Protein AF-A0A6S7IWI0-F1 (afdb_monomer)

Organism: Paramuricea clavata (NCBI:txid317549)

Radius of gyration: 20.8 Å; Cα contacts (8 Å, |Δi|>4): 251; chains: 1; bounding box: 53×51×45 Å

Mean predicted aligned error: 12.96 Å

Solvent-accessible surface area (backbone atoms only — not comparable to full-atom values): 16869 Å² total; per-residue (Å²): 137,72,70,63,64,60,58,50,56,47,51,55,52,48,51,55,51,48,62,57,51,74,73,58,90,83,81,86,86,79,84,84,72,86,81,58,57,65,72,64,61,67,75,68,76,87,70,88,77,81,78,83,80,84,79,64,81,76,81,74,78,82,61,81,79,78,67,84,60,89,79,55,75,90,73,36,76,64,33,47,63,59,35,61,76,76,28,53,73,33,62,72,44,96,48,69,64,54,32,54,50,37,64,68,70,75,45,56,84,89,75,53,53,71,57,24,53,53,51,51,51,53,48,53,53,55,45,66,70,34,81,62,55,46,46,64,53,59,67,65,23,45,80,33,42,64,70,36,72,75,40,50,72,48,63,82,72,59,65,56,47,63,56,40,48,62,72,42,50,88,70,46,76,52,68,67,29,53,52,51,45,52,55,50,43,51,56,39,35,63,32,54,74,53,34,54,61,46,35,69,52,26,49,67,51,34,63,74,71,60,28,63,73,67,97,80,62,92,65,46,34,50,55,27,52,52,45,47,58,79,39,42,93,79,41,52,74,62,24,36,52,40,52,54,52,50,53,56,53,27,58,33,24,47,68,33,26,56,55,56,43,60,78,41,40,69,57,37,61,72,76,26,76,84,50,74,66,35,89,64,33,89

Foldseek 3Di:
DPPPVVVVLCVLVVVVVVVVVVVDDDDDDDDDDPPCPVVVVPPPPPDDDDDDDPPDPDPLPPDPCPVPDPDALLPPPLCVVVCVVFPVVQSPRPDRLSSLLRSPQVDDPVRGDPSSLVSSVVVLLCLLPRLCNCVQLCPQQVVQLCPVPVLVPDDPSPLVNLLVCLVVVVSGPDPSNNVVSVSVLLSCLQALVSSVQLCVQCVVVCVVQVQADDPPPSRSHLSSLVSCVVVLVVGDPSNNVVSSSLSVSCQFFVSSVPVSSPVCVVVCVVPPVPPDTGRNTD

Secondary structure (DSSP, 8-state):
--HHHHHHHHHHHHHHHHHHHTT----------GGGHHHHHTTSTT----S--TTS----------------GGG-GGGHHHHHHH-TTTTTSS-HHHHHHHHHHTS-TTTS-HHHHHHHHHHHHHHHHSTTTTHHHHHHSHHHHTTSHHHHTSPTTSSHHHHHHHHTGGG---HHHHHHHHHHHHHHTT-GGGSHHHHHHHHHHHHHHT-PPPTT-TTHHHHHHHHHHHTGGGS-HHHHHHHHHHHHHHHH-GGG-HHHHHHTHHHHHHH-TTPPPBTTB-

pLDDT: mean 74.69, std 23.55, range [24.08, 98.25]

Nearest PDB structures (foldseek):
  7n8j-assembly1_A  TM=2.588E-01  e=4.628E+00  Homo sapiens

InterPro domains:
  IPR001893 Cysteine-rich Golgi apparatus protein 1 repeat [PF00839] (114-170)
  IPR001893 Cysteine-rich Golgi apparatus protein 1 repeat [PF00839] (176-232)
  IPR001893 Cysteine-rich Golgi apparatus protein 1 repeat [PF00839] (238-282)
  IPR017873 Cysteine-rich Golgi apparatus protein 1 repeat, eukaryote [PS51289] (234-282)
  IPR039728 Golgi apparatus protein 1 [PTHR11884] (56-282)

Sequence (282 aa):
MTSKYFERSRFVAVFVVFSQLMLSESVSLNGTNLRNVEALMNKNINKGLSWADPTKPRVVLKGKDQEGMTYKLTHDERCREDIEDYCAQESRKAGNYDLLLCLQNQIKEDELSDECHQAIWEYKTKLVHNPVFEAPVIDICRDDWQKIDECKAIQPNTGDLVLCLVGNKDGIQNARCKHIVNKLAQIVFTDYRLLKNFYKDCTADVKKFQCSMEEGDQHTQGSTLECLEDNEANLTAKCRHRVLRVAELQSDDYHMNRALYYACRDDREHFCPSVESGQGRV

Structure (mmCIF, N/CA/C/O backbone):
data_AF-A0A6S7IWI0-F1
#
_entry.id   AF-A0A6S7IWI0-F1
#
loop_
_atom_site.group_PDB
_atom_site.id
_atom_site.type_symbol
_atom_site.label_atom_id
_atom_site.label_alt_id
_atom_site.label_comp_id
_atom_site.label_asym_id
_atom_site.label_entity_id
_atom_site.label_seq_id
_atom_site.pdbx_PDB_ins_code
_atom_site.Cartn_x
_atom_site.Cartn_y
_atom_site.Cartn_z
_atom_site.occupancy
_atom_site.B_iso_or_equiv
_atom_site.auth_seq_id
_atom_site.auth_comp_id
_atom_site.auth_asym_id
_atom_site.auth_atom_id
_atom_site.pdbx_PDB_model_num
ATOM 1 N N . MET A 1 1 ? -8.852 -18.928 16.487 1.00 32.22 1 MET A N 1
ATOM 2 C CA . MET A 1 1 ? -9.471 -17.596 16.274 1.00 32.22 1 MET A CA 1
ATOM 3 C C . MET A 1 1 ? -9.642 -17.241 14.785 1.00 32.22 1 MET A C 1
ATOM 5 O O . MET A 1 1 ? -9.925 -16.103 14.463 1.00 32.22 1 MET A O 1
ATOM 9 N N . THR A 1 2 ? -9.588 -18.212 13.867 1.00 36.72 2 THR A N 1
ATOM 10 C CA . THR A 1 2 ? -9.499 -18.015 12.404 1.00 36.72 2 THR A CA 1
ATOM 11 C C . THR A 1 2 ? -10.840 -17.955 11.653 1.00 36.72 2 THR A C 1
ATOM 13 O O . THR A 1 2 ? -10.863 -17.681 10.460 1.00 36.72 2 THR A O 1
ATOM 16 N N . SER A 1 3 ? -11.977 -18.188 12.321 1.00 32.78 3 SER A N 1
ATOM 17 C CA . SER A 1 3 ? -13.269 -18.378 11.633 1.00 32.78 3 SER A CA 1
ATOM 18 C C . SER A 1 3 ? -14.015 -17.085 11.277 1.00 32.78 3 SER A C 1
ATOM 20 O O . SER A 1 3 ? -14.802 -17.096 10.337 1.00 32.78 3 SER A O 1
ATOM 22 N N . LYS A 1 4 ? -13.804 -15.975 12.001 1.00 35.16 4 LYS A N 1
ATOM 23 C CA . LYS A 1 4 ? -14.552 -14.721 11.764 1.00 35.16 4 LYS A CA 1
ATOM 24 C C . LYS A 1 4 ? -13.953 -13.858 10.649 1.00 35.16 4 LYS A C 1
ATOM 26 O O . LYS A 1 4 ? -14.702 -13.219 9.915 1.00 35.16 4 LYS A O 1
ATOM 31 N N . TYR A 1 5 ? -12.631 -13.917 10.481 1.00 37.50 5 TYR A N 1
ATOM 32 C CA . TYR A 1 5 ? -11.892 -13.183 9.452 1.00 37.50 5 TYR A CA 1
ATOM 33 C C . TYR A 1 5 ? -12.294 -13.619 8.032 1.00 37.50 5 TYR A C 1
ATOM 35 O O . TYR A 1 5 ? -12.544 -12.799 7.151 1.00 37.50 5 TYR A O 1
ATOM 43 N N . PHE A 1 6 ? -12.446 -14.932 7.822 1.00 34.22 6 PHE A N 1
ATOM 44 C CA . PHE A 1 6 ? -12.798 -15.500 6.519 1.00 34.22 6 PHE A CA 1
ATOM 45 C C . PHE A 1 6 ? -14.271 -15.272 6.136 1.00 34.22 6 PHE A C 1
ATOM 47 O O . PHE A 1 6 ? -14.573 -15.055 4.966 1.00 34.22 6 PHE A O 1
ATOM 54 N N . GLU A 1 7 ? -15.209 -15.272 7.091 1.00 34.06 7 GLU A N 1
ATOM 55 C CA . GLU A 1 7 ? -16.628 -15.019 6.785 1.00 34.06 7 GLU A CA 1
ATOM 56 C C . GLU A 1 7 ? -16.915 -13.557 6.414 1.00 34.06 7 GLU A C 1
ATOM 58 O O . GLU A 1 7 ? -17.786 -13.303 5.582 1.00 34.06 7 GLU A O 1
ATOM 63 N N . ARG A 1 8 ? -16.178 -12.588 6.968 1.00 44.75 8 ARG A N 1
ATOM 64 C CA . ARG A 1 8 ? -16.437 -11.155 6.737 1.00 44.75 8 ARG A CA 1
ATOM 65 C C . ARG A 1 8 ? -15.747 -10.585 5.502 1.00 44.75 8 ARG A C 1
ATOM 67 O O . ARG A 1 8 ? -16.394 -9.845 4.762 1.00 44.75 8 ARG A O 1
ATOM 74 N N . SER A 1 9 ? -14.528 -11.030 5.187 1.00 39.84 9 SER A N 1
ATOM 75 C CA . SER A 1 9 ? -13.902 -10.754 3.883 1.00 39.84 9 SER A CA 1
ATOM 76 C C . SER A 1 9 ? -14.754 -11.286 2.727 1.00 39.84 9 SER A C 1
ATOM 78 O O . SER A 1 9 ? -14.836 -10.659 1.673 1.00 39.84 9 SER A O 1
ATOM 80 N N . ARG A 1 10 ? -15.487 -12.392 2.943 1.00 41.19 10 ARG A N 1
ATOM 81 C CA . ARG A 1 10 ? -16.493 -12.875 1.988 1.00 41.19 10 ARG A CA 1
ATOM 82 C C . ARG A 1 10 ? -17.674 -11.924 1.856 1.00 41.19 10 ARG A C 1
ATOM 84 O O . ARG A 1 10 ? -18.129 -11.756 0.740 1.00 41.19 10 ARG A O 1
ATOM 91 N N . PHE A 1 11 ? -18.166 -11.277 2.911 1.00 38.81 11 PHE A N 1
ATOM 92 C CA . PHE A 1 11 ? -19.284 -10.334 2.777 1.00 38.81 11 PHE A CA 1
ATOM 93 C C . PHE A 1 11 ? -18.905 -9.083 1.978 1.00 38.81 11 PHE A C 1
ATOM 95 O O . PHE A 1 11 ? -19.662 -8.698 1.090 1.00 38.81 11 PHE A O 1
ATOM 102 N N . VAL A 1 12 ? -17.730 -8.493 2.215 1.00 44.91 12 VAL A N 1
ATOM 103 C CA . VAL A 1 12 ? -17.266 -7.321 1.447 1.00 44.91 12 VAL A CA 1
ATOM 104 C C . VAL A 1 12 ? -16.960 -7.706 -0.005 1.00 44.91 12 VAL A C 1
ATOM 106 O O . VAL A 1 12 ? -17.461 -7.058 -0.923 1.00 44.91 12 VAL A O 1
ATOM 109 N N . ALA A 1 13 ? -16.251 -8.818 -0.233 1.00 43.38 13 ALA A N 1
ATOM 110 C CA . ALA A 1 13 ? -15.971 -9.315 -1.582 1.00 43.38 13 ALA A CA 1
ATOM 111 C C . ALA A 1 13 ? -17.248 -9.731 -2.335 1.00 43.38 13 ALA A C 1
ATOM 113 O O . ALA A 1 13 ? -17.395 -9.427 -3.515 1.00 43.38 13 ALA A O 1
ATOM 114 N N . VAL A 1 14 ? -18.213 -10.371 -1.662 1.00 45.53 14 VAL A N 1
ATOM 115 C CA . VAL A 1 14 ? -19.508 -10.740 -2.257 1.00 45.53 14 VAL A CA 1
ATOM 116 C C . VAL A 1 14 ? -20.319 -9.497 -2.588 1.00 45.53 14 VAL 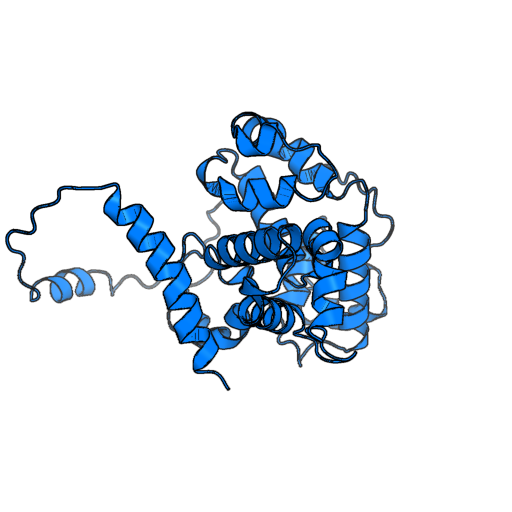A C 1
ATOM 118 O O . VAL A 1 14 ? -20.915 -9.479 -3.654 1.00 45.53 14 VAL A O 1
ATOM 121 N N . PHE A 1 15 ? -20.317 -8.447 -1.758 1.00 42.19 15 PHE A N 1
ATOM 122 C CA . PHE A 1 15 ? -21.009 -7.193 -2.080 1.00 42.19 15 PHE A CA 1
ATOM 123 C C . PHE A 1 15 ? -20.372 -6.453 -3.266 1.00 42.19 15 PHE A C 1
ATOM 125 O O . PHE A 1 15 ? -21.107 -5.955 -4.122 1.00 42.19 15 PHE A O 1
ATOM 132 N N . VAL A 1 16 ? -19.038 -6.418 -3.370 1.00 49.62 16 VAL A N 1
ATOM 133 C CA . VAL A 1 16 ? -18.318 -5.802 -4.507 1.00 49.62 16 VAL A CA 1
ATOM 134 C C . VAL A 1 16 ? -18.548 -6.594 -5.803 1.00 49.62 16 VAL A C 1
ATOM 136 O O . VAL A 1 16 ? -18.879 -6.017 -6.837 1.00 49.62 16 VAL A O 1
ATOM 139 N N . VAL A 1 17 ? -18.505 -7.928 -5.743 1.00 48.72 17 VAL A N 1
ATOM 140 C CA . VAL A 1 17 ? -18.807 -8.796 -6.895 1.00 48.72 17 VAL A CA 1
ATOM 141 C C . VAL A 1 17 ? -20.296 -8.749 -7.272 1.00 48.72 17 VAL A C 1
ATOM 143 O O . VAL A 1 17 ? -20.624 -8.719 -8.457 1.00 48.72 17 VAL A O 1
ATOM 146 N N . PHE A 1 18 ? -21.224 -8.675 -6.308 1.00 41.53 18 PHE A N 1
ATOM 147 C CA . PHE A 1 18 ? -22.661 -8.532 -6.594 1.00 41.53 18 PHE A CA 1
ATOM 148 C C . PHE A 1 18 ? -22.996 -7.183 -7.226 1.00 41.53 18 PHE A C 1
ATOM 150 O O . PHE A 1 18 ? -23.811 -7.127 -8.143 1.00 41.53 18 PHE A O 1
ATOM 157 N N . SER A 1 19 ? -22.371 -6.100 -6.766 1.00 40.59 19 SER A N 1
ATOM 158 C CA . SER A 1 19 ? -22.579 -4.769 -7.349 1.00 40.59 19 SER A CA 1
ATOM 159 C C . SER A 1 19 ? -22.010 -4.662 -8.769 1.00 40.59 19 SER A C 1
ATOM 161 O O . SER A 1 19 ? -22.608 -3.983 -9.601 1.00 40.59 19 SER A O 1
ATOM 163 N N . GLN A 1 20 ? -20.947 -5.407 -9.089 1.00 41.84 20 GLN A N 1
ATOM 164 C CA . GLN A 1 20 ? -20.421 -5.537 -10.455 1.00 41.84 20 GLN A CA 1
ATOM 165 C C . GLN A 1 20 ? -21.281 -6.451 -11.350 1.00 41.84 20 GLN A C 1
ATOM 167 O O . GLN A 1 20 ? -21.495 -6.131 -12.518 1.00 41.84 20 GLN A O 1
ATOM 172 N N . LEU A 1 21 ? -21.834 -7.549 -10.821 1.00 41.53 21 LEU A N 1
ATOM 173 C CA . LEU A 1 21 ? -22.696 -8.468 -11.582 1.00 41.53 21 LEU A CA 1
ATOM 174 C C . LEU A 1 21 ? -24.067 -7.862 -11.918 1.00 41.53 21 LEU A C 1
ATOM 176 O O . LEU A 1 21 ? -24.575 -8.083 -13.018 1.00 41.53 21 LEU A O 1
ATOM 180 N N . MET A 1 22 ? -24.636 -7.049 -11.023 1.00 39.22 22 MET A N 1
ATOM 181 C CA . MET A 1 22 ? -25.924 -6.370 -11.239 1.00 39.22 22 MET A CA 1
ATOM 182 C C . MET A 1 22 ? -25.879 -5.275 -12.322 1.00 39.22 22 MET A C 1
ATOM 184 O O . MET A 1 22 ? -26.928 -4.790 -12.737 1.00 39.22 22 MET A O 1
ATOM 188 N N . LEU A 1 23 ? -24.690 -4.901 -12.809 1.00 41.12 23 LEU A N 1
ATOM 189 C CA . LEU A 1 23 ? -24.509 -3.983 -13.943 1.00 41.12 23 LEU A CA 1
ATOM 190 C C . LEU A 1 23 ? -24.389 -4.705 -15.298 1.00 41.12 23 LEU A C 1
ATOM 192 O O . LEU A 1 23 ? -24.255 -4.050 -16.330 1.00 41.12 23 LEU A O 1
ATOM 196 N N . SER A 1 24 ? -24.465 -6.039 -15.320 1.00 35.56 24 SER A N 1
ATOM 197 C CA . SER A 1 24 ? -24.347 -6.846 -16.538 1.00 35.56 24 SER A CA 1
ATOM 198 C C . SER A 1 24 ? -25.502 -7.841 -16.672 1.00 35.56 24 SER A C 1
ATOM 200 O O . SER A 1 24 ? -25.354 -9.045 -16.474 1.00 35.56 24 SER A O 1
ATOM 202 N N . GLU A 1 25 ? -26.691 -7.359 -17.032 1.00 38.75 25 GLU A N 1
ATOM 203 C CA . GLU A 1 25 ? -27.728 -8.266 -17.523 1.00 38.75 25 GLU A CA 1
ATOM 204 C C . GLU A 1 25 ? -27.367 -8.783 -18.923 1.00 38.75 25 GLU A C 1
ATOM 206 O O . GLU A 1 25 ? -27.229 -8.010 -19.871 1.00 38.75 25 GLU A O 1
ATOM 211 N N . SER A 1 26 ? -27.277 -10.116 -19.024 1.00 34.94 26 SER A N 1
ATOM 212 C CA . SER A 1 26 ? -27.767 -10.996 -20.105 1.00 34.94 26 SER A CA 1
ATOM 213 C C . SER A 1 26 ? -26.745 -12.016 -20.627 1.00 34.94 26 SER A C 1
ATOM 215 O O . SER A 1 26 ? -26.207 -11.899 -21.722 1.00 34.94 26 SER A O 1
ATOM 217 N N . VAL A 1 27 ? -26.564 -13.124 -19.897 1.00 32.53 27 VAL A N 1
ATOM 218 C CA . VAL A 1 27 ? -26.130 -14.382 -20.529 1.00 32.53 27 VAL A CA 1
ATOM 219 C C . VAL A 1 27 ? -27.074 -15.507 -20.119 1.00 32.53 27 VAL A C 1
ATOM 221 O O . VAL A 1 27 ? -27.110 -15.955 -18.977 1.00 32.53 27 VAL A O 1
ATOM 224 N N . SER A 1 28 ? -27.869 -15.942 -21.094 1.00 27.34 28 SER A N 1
ATOM 225 C CA . SER A 1 28 ? -28.721 -17.125 -21.036 1.00 27.34 28 SER A CA 1
ATOM 226 C C . SER A 1 28 ? -27.853 -18.386 -20.947 1.00 27.34 28 SER A C 1
ATOM 228 O O . SER A 1 28 ? -27.097 -18.691 -21.869 1.00 27.34 28 SER A O 1
ATOM 230 N N . LEU A 1 29 ? -27.957 -19.131 -19.845 1.00 31.42 29 LEU A N 1
ATOM 231 C CA . LEU A 1 29 ? -27.343 -20.452 -19.693 1.00 31.42 29 LEU A CA 1
ATOM 232 C C . LEU A 1 29 ? -28.310 -21.530 -20.192 1.00 31.42 29 LEU A C 1
ATOM 234 O O . LEU A 1 29 ? -29.033 -22.145 -19.412 1.00 31.42 29 LEU A O 1
ATOM 238 N N . ASN A 1 30 ? -28.299 -21.781 -21.500 1.00 32.03 30 ASN A N 1
ATOM 239 C CA . ASN A 1 30 ? -28.834 -23.021 -22.055 1.00 32.03 30 ASN A CA 1
ATOM 240 C C . ASN A 1 30 ? -27.698 -24.036 -22.238 1.00 32.03 30 ASN A C 1
ATOM 242 O O . ASN A 1 30 ? -26.935 -23.972 -23.195 1.00 32.03 30 ASN A O 1
ATOM 246 N N . GLY A 1 31 ? -27.636 -24.992 -21.308 1.00 42.75 31 GLY A N 1
ATOM 247 C CA . GLY A 1 31 ? -27.169 -26.359 -21.544 1.00 42.75 31 GLY A CA 1
ATOM 248 C C . GLY A 1 31 ? -25.692 -26.570 -21.885 1.00 42.75 31 GLY A C 1
ATOM 249 O O . GLY A 1 31 ? -25.350 -26.777 -23.044 1.00 42.75 31 GLY A O 1
ATOM 250 N N . THR A 1 32 ? -24.847 -26.745 -20.867 1.00 37.91 32 THR A N 1
ATOM 251 C CA . THR A 1 32 ? -23.644 -27.587 -20.981 1.00 37.91 32 THR A CA 1
ATOM 252 C C . THR A 1 32 ? -23.519 -28.511 -19.766 1.00 37.91 32 THR A C 1
ATOM 254 O O . THR A 1 32 ? -23.646 -28.116 -18.612 1.00 37.91 32 THR A O 1
ATOM 257 N N . ASN A 1 33 ? -23.370 -29.801 -20.062 1.00 35.97 33 ASN A N 1
ATOM 258 C CA . ASN A 1 33 ? -23.402 -30.927 -19.134 1.00 35.97 33 ASN A CA 1
ATOM 259 C C . ASN A 1 33 ? -22.040 -31.066 -18.421 1.00 35.97 33 ASN A C 1
ATOM 261 O O . ASN A 1 33 ? -21.006 -31.149 -19.086 1.00 35.97 33 ASN A O 1
ATOM 265 N N . LEU A 1 34 ? -22.043 -31.123 -17.081 1.00 38.62 34 LEU A N 1
ATOM 266 C CA . LEU A 1 34 ? -20.864 -31.151 -16.190 1.00 38.62 34 LEU A CA 1
ATOM 267 C C . LEU A 1 34 ? -19.894 -32.336 -16.393 1.00 38.62 34 LEU A C 1
ATOM 269 O O . LEU A 1 34 ? -18.854 -32.391 -15.747 1.00 38.62 34 LEU A O 1
ATOM 273 N N . ARG A 1 35 ? -20.185 -33.274 -17.299 1.00 36.78 35 ARG A N 1
ATOM 274 C CA . ARG A 1 35 ? -19.339 -34.453 -17.561 1.00 36.78 35 ARG A CA 1
ATOM 275 C C . ARG A 1 35 ? -18.206 -34.240 -18.573 1.00 36.78 35 ARG A C 1
ATOM 277 O O . ARG A 1 35 ? -17.411 -35.148 -18.771 1.00 36.78 35 ARG A O 1
ATOM 284 N N . ASN A 1 36 ? -18.095 -33.060 -19.188 1.00 39.44 36 ASN A N 1
ATOM 285 C CA . ASN A 1 36 ? -17.057 -32.773 -20.193 1.00 39.44 36 ASN A CA 1
ATOM 286 C C . ASN A 1 36 ? -15.894 -31.896 -19.690 1.00 39.44 36 ASN A C 1
ATOM 288 O O . ASN A 1 36 ? -14.970 -31.623 -20.456 1.00 39.44 36 ASN A O 1
ATOM 292 N N . VAL A 1 37 ? -15.901 -31.472 -18.421 1.00 40.19 37 VAL A N 1
ATOM 293 C CA . VAL A 1 37 ? -14.823 -30.641 -17.847 1.00 40.19 37 VAL A CA 1
ATOM 294 C C . VAL A 1 37 ? -13.569 -31.481 -17.552 1.00 40.19 37 VAL A C 1
ATOM 296 O O . VAL A 1 37 ? -12.458 -31.057 -17.864 1.00 40.19 37 VAL A O 1
ATOM 299 N N . GLU A 1 38 ? -13.734 -32.724 -17.085 1.00 35.66 38 GLU A N 1
ATOM 300 C CA . GLU A 1 38 ? -12.618 -33.651 -16.816 1.00 35.66 38 GLU A CA 1
ATOM 301 C C . GLU A 1 38 ? -11.818 -34.022 -18.077 1.00 35.66 38 GLU A C 1
ATOM 303 O O . GLU A 1 38 ? -10.596 -34.163 -18.022 1.00 35.66 38 GLU A O 1
ATOM 308 N N . ALA A 1 39 ? -12.467 -34.115 -19.243 1.00 31.50 39 ALA A N 1
ATOM 309 C CA . ALA A 1 39 ? -11.798 -34.470 -20.498 1.00 31.50 39 ALA A CA 1
ATOM 310 C C . ALA A 1 39 ? -10.966 -33.317 -21.099 1.00 31.50 39 ALA A C 1
ATOM 312 O O . ALA A 1 39 ? -10.032 -33.566 -21.865 1.00 31.50 39 ALA A O 1
ATOM 313 N N . LEU A 1 40 ? -11.278 -32.064 -20.743 1.00 34.22 40 LEU A N 1
ATOM 314 C CA . LEU A 1 40 ? -10.505 -30.879 -21.134 1.00 34.22 40 LEU A CA 1
ATOM 315 C C . LEU A 1 40 ? -9.335 -30.612 -20.176 1.00 34.22 40 LEU A C 1
ATOM 317 O O . LEU A 1 40 ? -8.288 -30.148 -20.624 1.00 34.22 40 LEU A O 1
ATOM 321 N N . MET A 1 41 ? -9.463 -30.975 -18.895 1.00 35.62 41 MET A N 1
ATOM 322 C CA . MET A 1 41 ? -8.380 -30.838 -17.911 1.00 35.62 41 MET A CA 1
ATOM 323 C C . MET A 1 41 ? -7.270 -31.890 -18.091 1.00 35.62 41 MET A C 1
ATOM 325 O O . MET A 1 41 ? -6.094 -31.582 -17.905 1.00 35.62 41 MET A O 1
ATOM 329 N N . ASN A 1 42 ? -7.599 -33.101 -18.560 1.00 35.19 42 ASN A N 1
ATOM 330 C CA . ASN A 1 42 ? -6.632 -34.206 -18.664 1.00 35.19 42 ASN A CA 1
ATOM 331 C C . ASN A 1 42 ? -5.710 -34.190 -19.901 1.00 35.19 42 ASN A C 1
ATOM 333 O O . ASN A 1 42 ? -4.829 -35.042 -20.018 1.00 35.19 42 ASN A O 1
ATOM 337 N N . LYS A 1 43 ? -5.864 -33.241 -20.837 1.00 33.66 43 LYS A N 1
ATOM 338 C CA . LYS A 1 43 ? -5.022 -33.175 -22.053 1.00 33.66 43 LYS A CA 1
ATOM 339 C C . LYS A 1 43 ? -3.740 -32.348 -21.908 1.00 33.66 43 LYS A C 1
ATOM 341 O O . LYS A 1 43 ? -2.884 -32.437 -22.783 1.00 33.66 43 LYS A O 1
ATOM 346 N N . ASN A 1 44 ? -3.574 -31.608 -20.809 1.00 33.03 44 ASN A N 1
ATOM 347 C CA . ASN A 1 44 ? -2.416 -30.729 -20.591 1.00 33.03 44 ASN A CA 1
ATOM 348 C C . ASN A 1 44 ? -1.468 -31.186 -19.465 1.00 33.03 44 ASN A C 1
ATOM 350 O O . ASN A 1 44 ? -0.506 -30.490 -19.165 1.00 33.03 44 ASN A O 1
ATOM 354 N N . ILE A 1 45 ? -1.679 -32.372 -18.884 1.00 33.75 45 ILE A N 1
ATOM 355 C CA . ILE A 1 45 ? -0.911 -32.864 -17.721 1.00 33.75 45 ILE A CA 1
ATOM 356 C C . ILE A 1 45 ? 0.479 -33.429 -18.102 1.00 33.75 45 ILE A C 1
ATOM 358 O O . ILE A 1 45 ? 1.343 -33.576 -17.247 1.00 33.75 45 ILE A O 1
ATOM 362 N N . ASN A 1 46 ? 0.772 -33.638 -19.393 1.00 30.06 46 ASN A N 1
ATOM 363 C CA . ASN A 1 46 ? 2.051 -34.207 -19.855 1.00 30.06 46 ASN A CA 1
ATOM 364 C C . ASN A 1 46 ? 2.968 -33.210 -20.583 1.00 30.06 46 ASN A C 1
ATOM 366 O O . ASN A 1 46 ? 3.532 -33.527 -21.631 1.00 30.06 46 ASN A O 1
ATOM 370 N N . LYS A 1 47 ? 3.153 -32.010 -20.021 1.00 28.86 47 LYS A N 1
ATOM 371 C CA . LYS A 1 47 ? 4.310 -31.149 -20.330 1.00 28.86 47 LYS A CA 1
ATOM 372 C C . LYS A 1 47 ? 4.830 -30.496 -19.052 1.00 28.86 47 LYS A C 1
ATOM 374 O O . LYS A 1 47 ? 4.576 -29.328 -18.789 1.00 28.86 47 LYS A O 1
ATOM 379 N N . GLY A 1 48 ? 5.543 -31.282 -18.249 1.00 29.31 48 GLY A N 1
ATOM 380 C CA . GLY A 1 48 ? 6.341 -30.758 -17.147 1.00 29.31 48 GLY A CA 1
ATOM 381 C C . GLY A 1 48 ? 7.456 -29.839 -17.655 1.00 29.31 48 GLY A C 1
ATOM 382 O O . GLY A 1 48 ? 8.143 -30.181 -18.614 1.00 29.31 48 GLY A O 1
ATOM 383 N N . LEU A 1 49 ? 7.606 -28.689 -16.998 1.00 27.52 49 LEU A N 1
ATOM 384 C CA . LEU A 1 49 ? 8.762 -27.780 -16.997 1.00 27.52 49 LEU A CA 1
ATOM 385 C C . LEU A 1 49 ? 8.579 -26.935 -15.716 1.00 27.52 49 LEU A C 1
ATOM 387 O O . LEU A 1 49 ? 7.625 -26.175 -15.621 1.00 27.52 49 LEU A O 1
ATOM 391 N N . SER A 1 50 ? 9.202 -27.252 -14.581 1.00 24.80 50 SER A N 1
ATOM 392 C CA . SER A 1 50 ? 10.604 -27.008 -14.223 1.00 24.80 50 SER A CA 1
ATOM 393 C C . SER A 1 50 ? 10.985 -25.517 -14.274 1.00 24.80 50 SER A C 1
ATOM 395 O O . SER A 1 50 ? 11.159 -24.987 -15.361 1.00 24.80 50 SER A O 1
ATOM 397 N N . TRP A 1 51 ? 11.116 -24.920 -13.077 1.00 24.70 51 TRP A N 1
ATOM 398 C CA . TRP A 1 51 ? 11.888 -23.724 -12.683 1.00 24.70 51 TRP A CA 1
ATOM 399 C C . TRP A 1 51 ? 11.817 -22.451 -13.554 1.00 24.70 51 TRP A C 1
ATOM 401 O O . TRP A 1 51 ? 12.116 -22.459 -14.736 1.00 24.70 51 TRP A O 1
ATOM 411 N N . ALA A 1 52 ? 11.501 -21.331 -12.885 1.00 31.12 52 ALA A N 1
ATOM 412 C CA . ALA A 1 52 ? 11.790 -19.937 -13.250 1.00 31.12 52 ALA A CA 1
ATOM 413 C C . ALA A 1 52 ? 11.981 -19.647 -14.753 1.00 31.12 52 ALA A C 1
ATOM 415 O O . ALA A 1 52 ? 13.081 -19.797 -15.278 1.00 31.12 52 ALA A O 1
ATOM 416 N N . ASP A 1 53 ? 10.935 -19.142 -15.415 1.00 29.84 53 ASP A N 1
ATOM 417 C CA . ASP A 1 53 ? 11.001 -18.693 -16.810 1.00 29.84 53 ASP A CA 1
ATOM 418 C C . ASP A 1 53 ? 11.995 -17.514 -16.977 1.00 29.84 53 ASP A C 1
ATOM 420 O O . ASP A 1 53 ? 11.720 -16.403 -16.503 1.00 29.84 53 ASP A O 1
ATOM 424 N N . PRO A 1 54 ? 13.143 -17.708 -17.661 1.00 29.95 54 PRO A N 1
ATOM 425 C CA . PRO A 1 54 ? 14.151 -16.671 -17.887 1.00 29.95 54 PRO A CA 1
ATOM 426 C C . PRO A 1 54 ? 13.787 -15.700 -19.023 1.00 29.95 54 PRO A C 1
ATOM 428 O O . PRO A 1 54 ? 14.563 -14.786 -19.308 1.00 29.95 54 PRO A O 1
ATOM 431 N N . THR A 1 55 ? 12.658 -15.903 -19.715 1.00 30.11 55 THR A N 1
ATOM 432 C CA . THR A 1 55 ? 12.340 -15.207 -20.975 1.00 30.11 55 THR A CA 1
ATOM 433 C C . THR A 1 55 ? 11.422 -13.997 -20.824 1.00 30.11 55 THR A C 1
ATOM 435 O O . THR A 1 55 ? 11.348 -13.179 -21.746 1.00 30.11 55 THR A O 1
ATOM 438 N N . LYS A 1 56 ? 10.794 -13.786 -19.657 1.00 31.39 56 LYS A N 1
ATOM 439 C CA . LYS A 1 56 ? 10.190 -12.480 -19.359 1.00 31.39 56 LYS A CA 1
ATOM 440 C C . LYS A 1 56 ? 11.323 -11.470 -19.152 1.00 31.39 56 LYS A C 1
ATOM 442 O O . LYS A 1 56 ? 12.133 -11.663 -18.241 1.00 31.39 56 LYS A O 1
ATOM 447 N N . PRO A 1 57 ? 11.411 -10.380 -19.939 1.00 24.08 57 PRO A N 1
ATOM 448 C CA . PRO A 1 57 ? 12.392 -9.344 -19.663 1.00 24.08 57 PRO A CA 1
ATOM 449 C C . PRO A 1 57 ? 12.141 -8.817 -18.248 1.00 24.08 57 PRO A C 1
ATOM 451 O O . PRO A 1 57 ? 11.126 -8.167 -17.990 1.00 24.08 57 PRO A O 1
ATOM 454 N N . ARG A 1 58 ? 13.064 -9.103 -17.315 1.00 29.22 58 ARG A N 1
ATOM 455 C CA . ARG A 1 58 ? 13.106 -8.414 -16.022 1.00 29.22 58 ARG A CA 1
ATOM 456 C C . ARG A 1 58 ? 13.162 -6.934 -16.345 1.00 29.22 58 ARG A C 1
ATOM 458 O O . ARG A 1 58 ? 14.142 -6.452 -16.913 1.00 29.22 58 ARG A O 1
ATOM 465 N N . VAL A 1 59 ? 12.108 -6.215 -15.983 1.00 31.67 59 VAL A N 1
ATOM 466 C CA . VAL A 1 59 ? 12.122 -4.761 -16.000 1.00 31.67 59 VAL A CA 1
ATOM 467 C C . VAL A 1 59 ? 13.115 -4.334 -14.923 1.00 31.67 59 VAL A C 1
ATOM 469 O O . VAL A 1 59 ? 12.767 -4.147 -13.759 1.00 31.67 59 VAL A O 1
ATOM 472 N N . VAL A 1 60 ? 14.387 -4.230 -15.304 1.00 30.78 60 VAL A N 1
ATOM 473 C CA . VAL A 1 60 ? 15.396 -3.545 -14.508 1.00 30.78 60 VAL A CA 1
ATOM 474 C C . VAL A 1 60 ? 14.972 -2.085 -14.517 1.00 30.78 60 VAL A C 1
ATOM 476 O O . VAL A 1 60 ? 15.163 -1.369 -15.504 1.00 30.78 60 VAL A O 1
ATOM 479 N N . LEU A 1 61 ? 14.321 -1.660 -13.436 1.00 37.25 61 LEU A N 1
ATOM 480 C CA . LEU A 1 61 ? 14.023 -0.260 -13.191 1.00 37.25 61 LEU A CA 1
ATOM 481 C C . LEU A 1 61 ? 15.357 0.467 -12.986 1.00 37.25 61 LEU A C 1
ATOM 483 O O . LEU A 1 61 ? 15.806 0.658 -11.864 1.00 37.25 61 LEU A O 1
ATOM 487 N N . LYS A 1 62 ? 15.994 0.897 -14.079 1.00 28.02 62 LYS A N 1
ATOM 488 C CA . LYS A 1 62 ? 16.952 2.007 -14.045 1.00 28.02 62 LYS A CA 1
ATOM 489 C C . LYS A 1 62 ? 16.157 3.309 -13.951 1.00 28.02 62 LYS A C 1
ATOM 491 O O . LYS A 1 62 ? 16.127 4.102 -14.888 1.00 28.02 62 LYS A O 1
ATOM 496 N N . GLY A 1 63 ? 15.433 3.482 -12.848 1.00 34.28 63 GLY A N 1
ATOM 497 C CA . GLY A 1 63 ? 15.130 4.826 -12.379 1.00 34.28 63 GLY A CA 1
ATOM 498 C C . GLY A 1 63 ? 16.442 5.385 -11.854 1.00 34.28 63 GLY A C 1
ATOM 499 O O . GLY A 1 63 ? 17.158 4.660 -11.167 1.00 34.28 63 GLY A O 1
ATOM 500 N N . LYS A 1 64 ? 16.790 6.625 -12.212 1.00 32.22 64 LYS A N 1
ATOM 501 C CA . LYS A 1 64 ? 17.798 7.343 -11.435 1.00 32.22 64 LYS A CA 1
ATOM 502 C C . LYS A 1 64 ? 17.309 7.281 -9.994 1.00 32.22 64 LYS A C 1
ATOM 504 O O . LYS A 1 64 ? 16.196 7.719 -9.711 1.00 32.22 64 LYS A O 1
ATOM 509 N N . ASP A 1 65 ? 18.100 6.656 -9.151 1.00 39.81 65 ASP A N 1
ATOM 510 C CA . ASP A 1 65 ? 18.248 6.936 -7.741 1.00 39.81 65 ASP A CA 1
ATOM 511 C C . ASP A 1 65 ? 18.210 8.456 -7.528 1.00 39.81 65 ASP A C 1
ATOM 513 O O . ASP A 1 65 ? 19.220 9.133 -7.376 1.00 39.81 65 ASP A O 1
ATOM 517 N N . GLN A 1 66 ? 17.006 9.031 -7.511 1.00 42.34 66 GLN A N 1
ATOM 518 C CA . GLN A 1 66 ? 16.744 10.264 -6.787 1.00 42.34 66 GLN A CA 1
ATOM 519 C C . GLN A 1 66 ? 16.760 9.880 -5.305 1.00 42.34 66 GLN A C 1
ATOM 521 O O . GLN A 1 66 ? 15.738 9.879 -4.624 1.00 42.34 66 GLN A O 1
ATOM 526 N N . GLU A 1 67 ? 17.927 9.437 -4.834 1.00 45.97 67 GLU A N 1
ATOM 527 C CA . GLU A 1 67 ? 18.207 9.054 -3.458 1.00 45.97 67 GLU A CA 1
ATOM 528 C C . GLU A 1 67 ? 18.214 10.324 -2.597 1.00 45.97 67 GLU A C 1
ATOM 530 O O . GLU A 1 67 ? 19.235 10.798 -2.119 1.00 45.97 67 GLU A O 1
ATOM 535 N N . GLY A 1 68 ? 17.028 10.898 -2.397 1.00 48.72 68 GLY A N 1
ATOM 536 C CA . GLY A 1 68 ? 16.763 11.874 -1.343 1.00 48.72 68 GLY A CA 1
ATOM 537 C C . GLY A 1 68 ? 16.645 11.220 0.039 1.00 48.72 68 GLY A C 1
ATOM 538 O O . GLY A 1 68 ? 16.342 11.898 1.017 1.00 48.72 68 GLY A O 1
ATOM 539 N N . MET A 1 69 ? 16.848 9.901 0.142 1.00 62.94 69 MET A N 1
ATOM 540 C CA . MET A 1 69 ? 16.936 9.184 1.409 1.00 62.94 69 MET A CA 1
ATOM 541 C C . MET A 1 69 ? 18.390 8.781 1.654 1.00 62.94 69 MET A C 1
ATOM 543 O O . MET A 1 69 ? 18.926 7.911 0.977 1.00 62.94 69 MET A O 1
ATOM 547 N N . THR A 1 70 ? 19.024 9.422 2.632 1.00 64.38 70 THR A N 1
ATOM 548 C CA . THR A 1 70 ? 20.418 9.156 3.024 1.00 64.38 70 THR A CA 1
ATOM 549 C C . THR A 1 70 ? 20.591 7.817 3.746 1.00 64.38 70 THR A C 1
ATOM 551 O O . THR A 1 70 ? 21.686 7.263 3.771 1.00 64.38 70 THR A O 1
ATOM 554 N N . TYR A 1 71 ? 19.516 7.289 4.331 1.00 77.25 71 TYR A N 1
ATOM 555 C CA . TYR A 1 71 ? 19.502 6.033 5.072 1.00 77.25 71 TYR A CA 1
ATOM 556 C C . TYR A 1 71 ? 19.245 4.842 4.135 1.00 77.25 71 TYR A C 1
ATOM 558 O O . TYR A 1 71 ? 18.243 4.822 3.418 1.00 77.25 71 TYR A O 1
ATOM 566 N N . LYS A 1 72 ? 20.141 3.845 4.151 1.00 81.94 72 LYS A N 1
ATOM 567 C CA . LYS A 1 72 ? 20.039 2.611 3.354 1.00 81.94 72 LYS A CA 1
ATOM 568 C C . LYS A 1 72 ? 20.011 1.395 4.269 1.00 81.94 72 LYS A C 1
ATOM 570 O O . LYS A 1 72 ? 20.888 1.252 5.115 1.00 81.94 72 LYS A O 1
ATOM 575 N N . LEU A 1 73 ? 19.045 0.505 4.046 1.00 86.38 73 LEU A N 1
ATOM 576 C CA . LEU A 1 73 ? 18.885 -0.725 4.826 1.00 86.38 73 LEU A CA 1
ATOM 577 C C . LEU A 1 73 ? 20.067 -1.691 4.642 1.00 86.38 73 LEU A C 1
ATOM 579 O O . LEU A 1 73 ? 20.440 -2.381 5.577 1.00 86.38 73 LEU A O 1
ATOM 583 N N . THR A 1 74 ? 20.722 -1.670 3.473 1.00 87.31 74 THR A N 1
ATOM 584 C CA . THR A 1 74 ? 21.950 -2.441 3.190 1.00 87.31 74 THR A CA 1
ATOM 585 C C . THR A 1 74 ? 23.128 -2.102 4.101 1.00 87.31 74 THR A C 1
ATOM 587 O O . THR A 1 74 ? 24.090 -2.859 4.139 1.00 87.31 74 THR A O 1
ATOM 590 N N . HIS A 1 75 ? 23.103 -0.941 4.759 1.00 87.25 75 HIS A N 1
ATOM 591 C CA . HIS A 1 75 ? 24.173 -0.472 5.640 1.00 87.25 75 HIS A CA 1
ATOM 592 C C . HIS A 1 75 ? 23.755 -0.475 7.116 1.00 87.25 75 HIS A C 1
ATOM 594 O O . HIS A 1 75 ? 24.484 0.063 7.946 1.00 87.25 75 HIS A O 1
ATOM 600 N N . ASP A 1 76 ? 22.571 -0.999 7.449 1.00 90.31 76 ASP A N 1
ATOM 601 C CA . ASP A 1 76 ? 22.160 -1.119 8.843 1.00 90.31 76 ASP A CA 1
ATOM 602 C C . ASP A 1 76 ? 22.763 -2.393 9.441 1.00 90.31 76 ASP A C 1
ATOM 604 O O . ASP A 1 76 ? 22.391 -3.503 9.064 1.00 90.31 76 ASP A O 1
ATOM 608 N N . GLU A 1 77 ? 23.701 -2.223 10.373 1.00 92.75 77 GLU A N 1
ATOM 609 C CA . GLU A 1 77 ? 24.409 -3.333 11.024 1.00 92.75 77 GLU A CA 1
ATOM 610 C C . GLU A 1 77 ? 23.459 -4.328 11.701 1.00 92.75 77 GLU A C 1
ATOM 612 O O . GLU A 1 77 ? 23.763 -5.517 11.748 1.00 92.75 77 GLU A O 1
ATOM 617 N N . ARG A 1 78 ? 22.285 -3.870 12.161 1.00 93.56 78 ARG A N 1
ATOM 618 C CA . ARG A 1 78 ? 21.272 -4.721 12.806 1.00 93.56 78 ARG A CA 1
ATOM 619 C C . ARG A 1 78 ? 20.669 -5.760 11.864 1.00 93.56 78 ARG A C 1
ATOM 621 O O . ARG A 1 78 ? 20.216 -6.789 12.332 1.00 93.56 78 ARG A O 1
ATOM 628 N N . CYS A 1 79 ? 20.658 -5.493 10.557 1.00 91.50 79 CYS A N 1
ATOM 629 C CA . CYS A 1 79 ? 20.136 -6.414 9.546 1.00 91.50 79 CYS A CA 1
ATOM 630 C C . CYS A 1 79 ? 21.236 -7.146 8.770 1.00 91.50 79 CYS A C 1
ATOM 632 O O . CYS A 1 79 ? 20.925 -7.875 7.833 1.00 91.50 79 CYS A O 1
ATOM 634 N N . ARG A 1 80 ? 22.522 -6.932 9.078 1.00 92.44 80 ARG A N 1
ATOM 635 C CA . ARG A 1 80 ? 23.624 -7.402 8.223 1.00 92.44 80 ARG A CA 1
ATOM 636 C C . ARG A 1 80 ? 23.607 -8.920 8.027 1.00 92.44 80 ARG A C 1
ATOM 638 O O . ARG A 1 80 ? 23.691 -9.372 6.890 1.00 92.44 80 ARG A O 1
ATOM 645 N N . GLU A 1 81 ? 23.472 -9.672 9.116 1.00 92.50 81 GLU A N 1
ATOM 646 C CA . GLU A 1 81 ? 23.465 -11.142 9.096 1.00 92.50 81 GLU A CA 1
ATOM 647 C C . GLU A 1 81 ? 22.220 -11.673 8.370 1.00 92.50 81 GLU A C 1
ATOM 649 O O . GLU A 1 81 ? 22.351 -12.399 7.389 1.00 92.50 81 GLU A O 1
ATOM 654 N N . ASP A 1 82 ? 21.031 -11.174 8.720 1.00 92.81 82 ASP A N 1
ATOM 655 C CA . ASP A 1 82 ? 19.774 -11.538 8.050 1.00 92.81 82 ASP A CA 1
ATOM 656 C C . ASP A 1 82 ? 19.790 -11.242 6.535 1.00 92.81 82 ASP A C 1
ATOM 658 O O . ASP A 1 82 ? 19.281 -12.009 5.711 1.00 92.81 82 ASP A O 1
ATOM 662 N N . ILE A 1 83 ? 20.392 -10.120 6.124 1.00 92.56 83 ILE A N 1
ATOM 663 C CA . ILE A 1 83 ? 20.531 -9.769 4.707 1.00 92.56 83 ILE A CA 1
ATOM 664 C C . ILE A 1 83 ? 21.454 -10.756 3.988 1.00 92.56 83 ILE A C 1
ATOM 666 O O . ILE A 1 83 ? 21.170 -11.118 2.843 1.00 92.56 83 ILE A O 1
ATOM 670 N N . GLU A 1 84 ? 22.562 -11.154 4.614 1.00 92.31 84 GLU A N 1
ATOM 671 C CA . GLU A 1 84 ? 23.511 -12.114 4.045 1.00 92.31 84 GLU A CA 1
ATOM 672 C C . GLU A 1 84 ? 22.896 -13.515 3.923 1.00 92.31 84 GLU A C 1
ATOM 674 O O . GLU A 1 84 ? 23.066 -14.155 2.879 1.00 92.31 84 GLU A O 1
ATOM 679 N N . ASP A 1 85 ? 22.125 -13.940 4.922 1.00 91.44 85 ASP A N 1
ATOM 680 C CA . ASP A 1 85 ? 21.532 -15.276 4.982 1.00 91.44 85 ASP A CA 1
ATOM 681 C C . ASP A 1 85 ? 20.339 -15.436 4.031 1.00 91.44 85 ASP A C 1
ATOM 683 O O . ASP A 1 85 ? 20.234 -16.444 3.324 1.00 91.44 85 ASP A O 1
ATOM 687 N N . TYR A 1 86 ? 19.464 -14.427 3.949 1.00 90.56 86 TYR A N 1
ATOM 688 C CA . TYR A 1 86 ? 18.174 -14.571 3.265 1.00 90.56 86 TYR A CA 1
ATOM 689 C C . TYR A 1 86 ? 18.026 -13.733 1.989 1.00 90.56 86 TYR A C 1
ATOM 691 O O . TYR A 1 86 ? 17.349 -14.155 1.050 1.00 90.56 86 TYR A O 1
ATOM 699 N N . CYS A 1 87 ? 18.657 -12.555 1.911 1.00 91.69 87 CYS A N 1
ATOM 700 C CA . CYS A 1 87 ? 18.377 -11.550 0.870 1.00 91.69 87 CYS A CA 1
ATOM 701 C C . CYS A 1 87 ? 19.632 -11.042 0.132 1.00 91.69 87 CYS A C 1
ATOM 703 O O . CYS A 1 87 ? 19.653 -9.928 -0.410 1.00 91.69 87 CYS A O 1
ATOM 705 N N . ALA A 1 88 ? 20.687 -11.862 0.059 1.00 90.06 88 ALA A N 1
ATOM 706 C CA . ALA A 1 88 ? 21.977 -11.477 -0.516 1.00 90.06 88 ALA A CA 1
ATOM 707 C C . ALA A 1 88 ? 21.922 -11.128 -2.015 1.00 90.06 88 ALA A C 1
ATOM 709 O O . ALA A 1 88 ? 22.797 -10.429 -2.530 1.00 90.06 88 ALA A O 1
ATOM 710 N N . GLN A 1 89 ? 20.932 -11.632 -2.760 1.00 88.50 89 GLN A N 1
ATOM 711 C CA . GLN A 1 89 ? 20.768 -11.273 -4.173 1.00 88.50 89 GLN A CA 1
ATOM 712 C C . GLN A 1 89 ? 20.109 -9.903 -4.330 1.00 88.50 89 GLN A C 1
ATOM 714 O O . GLN A 1 89 ? 20.474 -9.131 -5.220 1.00 88.50 89 GLN A O 1
ATOM 719 N N . GLU A 1 90 ? 19.137 -9.601 -3.480 1.00 89.25 90 GLU A N 1
ATOM 720 C CA . GLU A 1 90 ? 18.381 -8.358 -3.464 1.00 89.25 90 GLU A CA 1
ATOM 721 C C . GLU A 1 90 ? 19.227 -7.197 -2.959 1.00 89.25 90 GLU A C 1
ATOM 723 O O . GLU A 1 90 ? 19.147 -6.116 -3.538 1.00 89.25 90 GLU A O 1
ATOM 728 N N . SER A 1 91 ? 20.104 -7.429 -1.978 1.00 84.75 91 SER A N 1
ATOM 729 C CA . SER A 1 91 ? 21.027 -6.410 -1.460 1.00 84.75 91 SER A CA 1
ATOM 730 C C . SER A 1 91 ? 22.031 -5.906 -2.502 1.00 84.75 91 SER A C 1
ATOM 732 O O . SER A 1 91 ? 22.503 -4.774 -2.419 1.00 84.75 91 SER A O 1
ATOM 734 N N . ARG A 1 92 ? 22.327 -6.715 -3.528 1.00 83.62 92 ARG A N 1
ATOM 735 C CA . ARG A 1 92 ? 23.205 -6.346 -4.654 1.00 83.62 92 ARG A CA 1
ATOM 736 C C . ARG A 1 92 ? 22.488 -5.540 -5.738 1.00 83.62 92 ARG A C 1
ATOM 738 O O . ARG A 1 92 ? 23.143 -4.998 -6.631 1.00 83.62 92 ARG A O 1
ATOM 745 N N . LYS A 1 93 ? 21.151 -5.492 -5.724 1.00 76.00 93 LYS A N 1
ATOM 746 C CA . LYS A 1 93 ? 20.367 -4.696 -6.678 1.00 76.00 93 LYS A CA 1
ATOM 747 C C . LYS A 1 93 ? 20.392 -3.236 -6.221 1.00 76.00 93 LYS A C 1
ATOM 749 O O . LYS A 1 93 ? 20.286 -2.942 -5.041 1.00 76.00 93 LYS A O 1
ATOM 754 N N . ALA A 1 94 ? 20.469 -2.305 -7.172 1.00 59.12 94 ALA A N 1
ATOM 755 C CA . ALA A 1 94 ? 20.554 -0.871 -6.871 1.00 59.12 94 ALA A CA 1
ATOM 756 C C . ALA A 1 94 ? 19.309 -0.289 -6.160 1.00 59.12 94 ALA A C 1
ATOM 758 O O . ALA A 1 94 ? 19.349 0.842 -5.693 1.00 59.12 94 ALA A O 1
ATOM 759 N N . GLY A 1 95 ? 18.187 -1.019 -6.102 1.00 65.75 95 GLY A N 1
ATOM 760 C CA . GLY A 1 95 ? 16.930 -0.531 -5.534 1.00 65.75 95 GLY A CA 1
ATOM 761 C C . GLY A 1 95 ? 16.649 -1.068 -4.132 1.00 65.75 95 GLY A C 1
ATOM 762 O O . GLY A 1 95 ? 16.440 -2.266 -3.962 1.00 65.75 95 GLY A O 1
ATOM 763 N N . ASN A 1 96 ? 16.507 -0.168 -3.153 1.00 72.75 96 ASN A N 1
ATOM 764 C CA . ASN A 1 96 ? 16.209 -0.529 -1.760 1.00 72.75 96 ASN A CA 1
ATOM 765 C C . ASN A 1 96 ? 14.857 -1.250 -1.568 1.00 72.75 96 ASN A C 1
ATOM 767 O O . ASN A 1 96 ? 14.682 -1.979 -0.596 1.00 72.75 96 ASN A O 1
ATOM 771 N N . TYR A 1 97 ? 13.897 -1.079 -2.487 1.00 85.19 97 TYR A N 1
ATOM 772 C CA . TYR A 1 97 ? 12.595 -1.747 -2.389 1.00 85.19 97 TYR A CA 1
ATOM 773 C C . TYR A 1 97 ? 12.694 -3.263 -2.542 1.00 85.19 97 TYR A C 1
ATOM 775 O O . TYR A 1 97 ? 11.966 -3.968 -1.864 1.00 85.19 97 TYR A O 1
ATOM 783 N N . ASP A 1 98 ? 13.577 -3.780 -3.401 1.00 86.75 98 ASP A N 1
ATOM 784 C CA . ASP A 1 98 ? 13.700 -5.234 -3.579 1.00 86.75 98 ASP A CA 1
ATOM 785 C C . ASP A 1 98 ? 14.221 -5.907 -2.304 1.00 86.75 98 ASP A C 1
ATOM 787 O O . ASP A 1 98 ? 13.692 -6.938 -1.897 1.00 86.75 98 ASP A O 1
ATOM 791 N N . LEU A 1 99 ? 15.202 -5.283 -1.643 1.00 89.62 99 LEU A N 1
ATOM 792 C CA . LEU A 1 99 ? 15.716 -5.752 -0.359 1.00 89.62 99 LEU A CA 1
ATOM 793 C C . LEU A 1 99 ? 14.647 -5.698 0.732 1.00 89.62 99 LEU A C 1
ATOM 795 O O . LEU A 1 99 ? 14.423 -6.689 1.420 1.00 89.62 99 LEU A O 1
ATOM 799 N N . LEU A 1 100 ? 13.956 -4.561 0.855 1.00 89.44 100 LEU A N 1
ATOM 800 C CA . LEU A 1 100 ? 12.888 -4.401 1.836 1.00 89.44 100 LEU A CA 1
ATOM 801 C C . LEU A 1 100 ? 11.775 -5.438 1.636 1.00 89.44 100 LEU A C 1
ATOM 803 O O . LEU A 1 100 ? 11.325 -6.038 2.606 1.00 89.44 100 LEU A O 1
ATOM 807 N N . LEU A 1 101 ? 11.343 -5.648 0.386 1.00 88.75 101 LEU A N 1
ATOM 808 C CA . LEU A 1 101 ? 10.308 -6.623 0.038 1.00 88.75 101 LEU A CA 1
ATOM 809 C C . LEU A 1 101 ? 10.757 -8.060 0.331 1.00 88.75 101 LEU A C 1
ATOM 811 O O . LEU A 1 101 ? 9.943 -8.853 0.793 1.00 88.75 101 LEU A O 1
ATOM 815 N N . CYS A 1 102 ? 12.028 -8.393 0.096 1.00 90.12 102 CYS A N 1
ATOM 816 C CA . CYS A 1 102 ? 12.577 -9.701 0.447 1.00 90.12 102 CYS A CA 1
ATOM 817 C C . CYS A 1 102 ? 12.504 -9.948 1.952 1.00 90.12 102 CYS A C 1
ATOM 819 O O . CYS A 1 102 ? 11.852 -10.904 2.371 1.00 90.12 102 CYS A O 1
ATOM 821 N N . LEU A 1 103 ? 13.062 -9.024 2.742 1.00 88.50 103 LEU A N 1
ATOM 822 C CA . LEU A 1 103 ? 13.099 -9.141 4.197 1.00 88.50 103 LEU A CA 1
ATOM 823 C C . LEU A 1 103 ? 11.691 -9.287 4.796 1.00 88.50 103 LEU A C 1
ATOM 825 O O . LEU A 1 103 ? 11.487 -10.081 5.698 1.00 88.50 103 LEU A O 1
ATOM 829 N N . GLN A 1 104 ? 10.682 -8.588 4.265 1.00 85.31 104 GLN A N 1
ATOM 830 C CA . GLN A 1 104 ? 9.324 -8.676 4.821 1.00 85.31 104 GLN A CA 1
ATOM 831 C C . GLN A 1 104 ? 8.483 -9.874 4.338 1.00 85.31 104 GLN A C 1
ATOM 833 O O . GLN A 1 104 ? 7.535 -10.251 5.024 1.00 85.31 104 GLN A O 1
ATOM 838 N N . ASN A 1 105 ? 8.700 -10.392 3.123 1.00 81.62 105 ASN A N 1
ATOM 839 C CA . ASN A 1 105 ? 7.743 -11.312 2.483 1.00 81.62 105 ASN A CA 1
ATOM 840 C C . ASN A 1 105 ? 8.284 -12.729 2.316 1.00 81.62 105 ASN A C 1
ATOM 842 O O . ASN A 1 105 ? 7.477 -13.655 2.226 1.00 81.62 105 ASN A O 1
ATOM 846 N N . GLN A 1 106 ? 9.603 -12.887 2.206 1.00 74.38 106 GLN A N 1
ATOM 847 C CA . GLN A 1 106 ? 10.236 -14.173 1.898 1.00 74.38 106 GLN A CA 1
ATOM 848 C C . GLN A 1 106 ? 10.669 -14.937 3.146 1.00 74.38 106 GLN A C 1
ATOM 850 O O . GLN A 1 106 ? 10.884 -16.141 3.072 1.00 74.38 106 GLN A O 1
ATOM 855 N N . ILE A 1 107 ? 10.783 -14.242 4.271 1.00 76.50 107 ILE A N 1
ATOM 856 C CA . ILE A 1 107 ? 11.273 -14.792 5.528 1.00 76.50 107 ILE A CA 1
ATOM 857 C C . ILE A 1 107 ? 10.078 -14.929 6.459 1.00 76.50 107 ILE A C 1
ATOM 859 O O . ILE A 1 107 ? 9.192 -14.061 6.469 1.00 76.50 107 ILE A O 1
ATOM 863 N N . LYS A 1 108 ? 9.996 -16.036 7.198 1.00 71.75 108 LYS A N 1
ATOM 864 C CA . LYS A 1 108 ? 8.973 -16.132 8.239 1.00 71.75 108 LYS A CA 1
ATOM 865 C C . LYS A 1 108 ? 9.314 -15.126 9.337 1.00 71.75 108 LYS A C 1
ATOM 867 O O . LYS A 1 108 ? 10.479 -14.911 9.636 1.00 71.75 108 LYS A O 1
ATOM 872 N N . GLU A 1 109 ? 8.307 -14.493 9.929 1.00 66.69 109 GLU A N 1
ATOM 873 C CA . GLU A 1 109 ? 8.549 -13.451 10.941 1.00 66.69 109 GLU A CA 1
ATOM 874 C C . GLU A 1 109 ? 9.320 -13.962 12.169 1.00 66.69 109 GLU A C 1
ATOM 876 O O . GLU A 1 109 ? 9.988 -13.188 12.829 1.00 66.69 109 GLU A O 1
ATOM 881 N N . ASP A 1 110 ? 9.314 -15.264 12.449 1.00 71.81 110 ASP A N 1
ATOM 882 C CA . ASP A 1 110 ? 10.110 -15.881 13.514 1.00 71.81 110 ASP A CA 1
ATOM 883 C C . ASP A 1 110 ? 11.564 -16.213 13.118 1.00 71.81 110 ASP A C 1
ATOM 885 O O . ASP A 1 110 ? 12.351 -16.620 13.970 1.00 71.81 110 ASP A O 1
ATOM 889 N N . GLU A 1 111 ? 11.931 -16.053 11.843 1.00 82.19 111 GLU A N 1
ATOM 890 C CA . GLU A 1 111 ? 13.268 -16.367 11.314 1.00 82.19 111 GLU A CA 1
ATOM 891 C C . GLU A 1 111 ? 14.189 -15.137 11.216 1.00 82.19 111 GLU A C 1
ATOM 893 O O . GLU A 1 111 ? 15.399 -15.301 11.061 1.00 82.19 111 GLU A O 1
ATOM 898 N N . LEU A 1 112 ? 13.637 -13.922 11.314 1.00 86.44 112 LEU A N 1
ATOM 899 C CA . LEU A 1 112 ? 14.387 -12.662 11.335 1.00 86.44 112 LEU A CA 1
ATOM 900 C C . LEU A 1 112 ? 14.730 -12.233 12.767 1.00 86.44 112 LEU A C 1
ATOM 902 O O . LEU A 1 112 ? 13.914 -12.380 13.678 1.00 86.44 112 LEU A O 1
ATOM 906 N N . SER A 1 113 ? 15.902 -11.622 12.960 1.00 89.88 113 SER A N 1
ATOM 907 C CA . SER A 1 113 ? 16.267 -11.045 14.261 1.00 89.88 113 SER A CA 1
ATOM 908 C C . SER A 1 113 ? 15.338 -9.890 14.672 1.00 89.88 113 SER A C 1
ATOM 910 O O . SER A 1 113 ? 14.877 -9.101 13.838 1.00 89.88 113 SER A O 1
ATOM 912 N N . ASP A 1 114 ? 15.079 -9.742 15.975 1.00 88.00 114 ASP A N 1
ATOM 913 C CA . ASP A 1 114 ? 14.291 -8.625 16.520 1.00 88.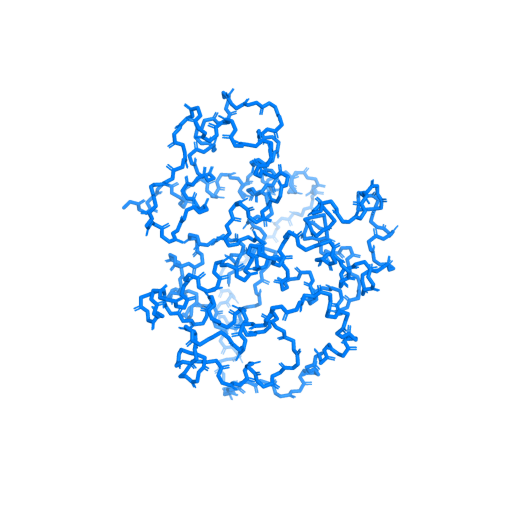00 114 ASP A CA 1
ATOM 914 C C . ASP A 1 114 ? 14.938 -7.268 16.193 1.00 88.00 114 ASP A C 1
ATOM 916 O O . ASP A 1 114 ? 14.256 -6.286 15.874 1.00 88.00 114 ASP A O 1
ATOM 920 N N . GLU A 1 115 ? 16.271 -7.214 16.203 1.00 90.12 115 GLU A N 1
ATOM 921 C CA . GLU A 1 115 ? 17.039 -6.035 15.824 1.00 90.12 115 GLU A CA 1
ATOM 922 C C . GLU A 1 115 ? 16.808 -5.661 14.353 1.00 90.12 115 GLU A C 1
ATOM 924 O O . GLU A 1 115 ? 16.642 -4.472 14.037 1.00 90.12 115 GLU A O 1
ATOM 9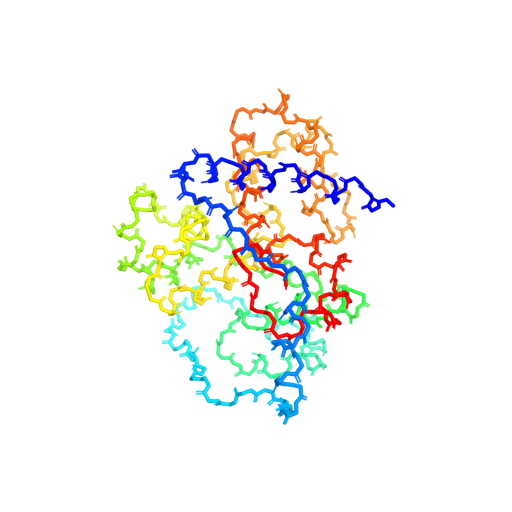29 N N . CYS A 1 116 ? 16.741 -6.646 13.451 1.00 91.31 116 CYS A N 1
ATOM 930 C CA . CYS A 1 116 ? 16.440 -6.384 12.051 1.00 91.31 116 CYS A CA 1
ATOM 931 C C . CYS A 1 116 ? 14.969 -6.013 11.830 1.00 91.31 116 CYS A C 1
ATOM 933 O O . CYS A 1 116 ? 14.690 -5.085 11.064 1.00 91.31 116 CYS A O 1
ATOM 935 N N . HIS A 1 117 ? 14.022 -6.620 12.554 1.00 87.88 117 HIS A N 1
ATOM 936 C CA . HIS A 1 117 ? 12.622 -6.175 12.545 1.00 87.88 117 HIS A CA 1
ATOM 937 C C . HIS A 1 117 ? 12.498 -4.689 12.898 1.00 87.88 117 HIS A C 1
ATOM 939 O O . HIS A 1 117 ? 11.809 -3.928 12.204 1.00 87.88 117 HIS A O 1
ATOM 945 N N . GLN A 1 118 ? 13.220 -4.243 13.930 1.00 87.94 118 GLN A N 1
ATOM 946 C CA . GLN A 1 118 ? 13.250 -2.837 14.323 1.00 87.94 118 GLN A CA 1
ATOM 947 C C . GLN A 1 118 ? 13.869 -1.946 13.235 1.00 87.94 118 GLN A C 1
ATOM 949 O O . GLN A 1 118 ? 13.318 -0.887 12.915 1.00 87.94 118 GLN A O 1
ATOM 954 N N . ALA A 1 119 ? 14.979 -2.368 12.625 1.00 90.25 119 ALA A N 1
ATOM 955 C CA . ALA A 1 119 ? 15.617 -1.625 11.536 1.00 90.25 119 ALA A CA 1
ATOM 956 C C . ALA A 1 119 ? 14.705 -1.505 10.300 1.00 90.25 119 ALA A C 1
ATOM 958 O O . ALA A 1 119 ? 14.582 -0.424 9.715 1.00 90.25 119 ALA A O 1
ATOM 959 N N . ILE A 1 120 ? 13.994 -2.577 9.937 1.00 89.06 120 ILE A N 1
ATOM 960 C CA . ILE A 1 120 ? 12.992 -2.583 8.863 1.00 89.06 120 ILE A CA 1
ATOM 961 C C . ILE A 1 120 ? 11.863 -1.599 9.181 1.00 89.06 120 ILE A C 1
ATOM 963 O O . ILE A 1 120 ? 11.467 -0.813 8.314 1.00 89.06 120 ILE A O 1
ATOM 967 N N . TRP A 1 121 ? 11.354 -1.607 10.415 1.00 88.31 121 TRP A N 1
ATOM 968 C CA . TRP A 1 121 ? 10.311 -0.679 10.851 1.00 88.31 121 TRP A CA 1
ATOM 969 C C . TRP A 1 121 ? 10.756 0.786 10.748 1.00 88.31 121 TRP A C 1
ATOM 971 O O . TRP A 1 121 ? 10.047 1.630 10.181 1.00 88.31 121 TRP A O 1
ATOM 981 N N . GLU A 1 122 ? 11.956 1.096 11.240 1.00 87.44 122 GLU A N 1
ATOM 982 C CA . GLU A 1 122 ? 12.545 2.430 11.125 1.00 87.44 122 GLU A CA 1
ATOM 983 C C . GLU A 1 122 ? 12.731 2.844 9.663 1.00 87.44 122 GLU A C 1
ATOM 985 O O . GLU A 1 122 ? 12.433 3.987 9.302 1.00 87.44 122 GLU A O 1
ATOM 990 N N . TYR A 1 123 ? 13.196 1.922 8.814 1.00 89.12 123 TYR A N 1
ATOM 991 C CA . TYR A 1 123 ? 13.363 2.151 7.384 1.00 89.12 123 TYR A CA 1
ATOM 992 C C . TYR A 1 123 ? 12.035 2.487 6.709 1.00 89.12 123 TYR A C 1
ATOM 994 O O . TYR A 1 123 ? 11.931 3.526 6.055 1.00 89.12 123 TYR A O 1
ATOM 1002 N N . LYS A 1 124 ? 10.996 1.667 6.916 1.00 87.62 124 LYS A N 1
ATOM 1003 C CA . LYS A 1 124 ? 9.646 1.896 6.374 1.00 87.62 124 LYS A CA 1
ATOM 1004 C C . LYS A 1 124 ? 9.087 3.241 6.822 1.00 87.62 124 LYS A C 1
ATOM 1006 O O . LYS A 1 124 ? 8.592 4.009 5.999 1.00 87.62 124 LYS A O 1
ATOM 1011 N N . THR A 1 125 ? 9.228 3.557 8.107 1.00 86.94 125 THR A N 1
ATOM 1012 C CA . THR A 1 125 ? 8.752 4.822 8.673 1.00 86.94 125 THR A CA 1
ATOM 1013 C C . THR A 1 125 ? 9.460 6.016 8.032 1.00 86.94 125 THR A C 1
ATOM 1015 O O . THR A 1 125 ? 8.794 6.944 7.570 1.00 86.94 125 THR A O 1
ATOM 1018 N N . LYS A 1 126 ? 10.796 5.991 7.939 1.00 86.69 126 LYS A N 1
ATOM 1019 C CA . LYS A 1 126 ? 11.583 7.055 7.287 1.00 86.69 126 LYS A CA 1
ATOM 1020 C C . LYS A 1 126 ? 11.255 7.174 5.798 1.00 86.69 126 LYS A C 1
ATOM 1022 O O . LYS A 1 126 ? 11.197 8.288 5.283 1.00 86.69 126 LYS A O 1
ATOM 1027 N N . LEU A 1 127 ? 11.010 6.050 5.126 1.00 85.94 127 LEU A N 1
ATOM 1028 C CA . LEU A 1 127 ? 10.638 5.993 3.716 1.00 85.94 127 LEU A CA 1
ATOM 1029 C C . LEU A 1 127 ? 9.315 6.716 3.447 1.00 85.94 127 LEU A C 1
ATOM 1031 O O . LEU A 1 127 ? 9.299 7.626 2.626 1.00 85.94 127 LEU A O 1
ATOM 1035 N N . VAL A 1 128 ? 8.229 6.364 4.141 1.00 85.06 128 VAL A N 1
ATOM 1036 C CA . VAL A 1 128 ? 6.890 6.927 3.854 1.00 85.06 128 VAL A CA 1
ATOM 1037 C C . VAL A 1 128 ? 6.723 8.379 4.305 1.00 85.06 128 VAL A C 1
ATOM 1039 O O . VAL A 1 128 ? 5.885 9.105 3.774 1.00 85.06 128 VAL A O 1
ATOM 1042 N N . HIS A 1 129 ? 7.531 8.823 5.271 1.00 84.44 129 HIS A N 1
ATOM 1043 C CA . HIS A 1 129 ? 7.576 10.223 5.696 1.00 84.44 129 HIS A CA 1
ATOM 1044 C C . HIS A 1 129 ? 8.523 11.073 4.842 1.00 84.44 129 HIS A C 1
ATOM 1046 O O . HIS A 1 129 ? 8.531 12.298 4.983 1.00 84.44 129 HIS A O 1
ATOM 1052 N N . ASN A 1 130 ? 9.313 10.457 3.958 1.00 83.56 130 ASN A N 1
ATOM 1053 C CA . ASN A 1 130 ? 10.214 11.190 3.089 1.00 83.56 130 ASN A CA 1
ATOM 1054 C C . ASN A 1 130 ? 9.403 12.029 2.077 1.00 83.56 130 ASN A C 1
ATOM 1056 O O . ASN A 1 130 ? 8.562 11.475 1.368 1.00 83.56 130 ASN A O 1
ATOM 1060 N N . PRO A 1 131 ? 9.664 13.343 1.941 1.00 81.38 131 PRO A N 1
ATOM 1061 C CA . PRO A 1 131 ? 8.997 14.185 0.946 1.00 81.38 131 PRO A CA 1
ATOM 1062 C C . PRO A 1 131 ? 9.131 13.695 -0.500 1.00 81.38 131 PRO A C 1
ATOM 1064 O O . PRO A 1 131 ? 8.286 14.033 -1.321 1.00 81.38 131 PRO A O 1
ATOM 1067 N N . VAL A 1 132 ? 10.170 12.911 -0.815 1.00 82.19 132 VAL A N 1
ATOM 1068 C CA . VAL A 1 132 ? 10.378 12.320 -2.146 1.00 82.19 132 VAL A CA 1
ATOM 1069 C C . VAL A 1 132 ? 9.836 10.891 -2.272 1.00 82.19 132 VAL A C 1
ATOM 1071 O O . VAL A 1 132 ? 10.080 10.243 -3.285 1.00 82.19 132 VAL A O 1
ATOM 1074 N N . PH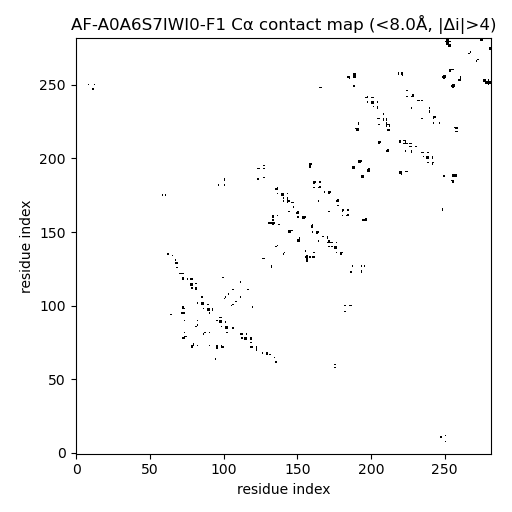E A 1 133 ? 9.085 10.386 -1.285 1.00 85.50 133 PHE A N 1
ATOM 1075 C CA . PHE A 1 133 ? 8.490 9.042 -1.321 1.00 85.50 133 PHE A CA 1
ATOM 1076 C C . PHE A 1 133 ? 7.678 8.789 -2.597 1.00 85.50 133 PHE A C 1
ATOM 1078 O O . PHE A 1 133 ? 7.805 7.736 -3.218 1.00 85.50 133 PHE A O 1
ATOM 1085 N N . GLU A 1 134 ? 6.877 9.771 -3.020 1.00 87.06 134 GLU A N 1
ATOM 1086 C CA . GLU A 1 134 ? 6.056 9.659 -4.226 1.00 87.06 134 GLU A CA 1
ATOM 1087 C C . GLU A 1 134 ? 6.819 9.992 -5.517 1.00 87.06 134 GLU A C 1
ATOM 1089 O O . GLU A 1 134 ? 6.276 9.799 -6.602 1.00 87.06 134 GLU A O 1
ATOM 1094 N N . ALA A 1 135 ? 8.081 10.434 -5.454 1.00 87.25 135 ALA A N 1
ATOM 1095 C CA . ALA A 1 135 ? 8.851 10.788 -6.650 1.00 87.25 135 ALA A CA 1
ATOM 1096 C C . ALA A 1 135 ? 8.885 9.663 -7.707 1.00 87.25 135 ALA A C 1
ATOM 1098 O O . ALA A 1 135 ? 8.629 9.957 -8.877 1.00 87.25 135 ALA A O 1
ATOM 1099 N N . PRO A 1 136 ? 9.072 8.370 -7.352 1.00 85.19 136 PRO A N 1
ATOM 1100 C CA . PRO A 1 136 ? 9.020 7.286 -8.328 1.00 85.19 136 PRO A CA 1
ATOM 1101 C C . PRO A 1 136 ? 7.682 7.189 -9.067 1.00 85.19 136 PRO A C 1
ATOM 1103 O O . PRO A 1 136 ? 7.686 6.968 -10.275 1.00 85.19 136 PRO A O 1
ATOM 1106 N N . VAL A 1 137 ? 6.540 7.373 -8.391 1.00 89.50 137 VAL A N 1
ATOM 1107 C CA . VAL A 1 137 ? 5.229 7.345 -9.067 1.00 89.50 137 VAL A CA 1
ATOM 1108 C C . VAL A 1 137 ? 4.969 8.634 -9.839 1.00 89.50 137 VAL A C 1
ATOM 1110 O O . VAL A 1 137 ? 4.481 8.576 -10.962 1.00 89.50 137 VAL A O 1
ATOM 1113 N N . ILE A 1 138 ? 5.368 9.791 -9.314 1.00 90.44 138 ILE A N 1
ATOM 1114 C CA . ILE A 1 138 ? 5.226 11.078 -10.009 1.00 90.44 138 ILE A CA 1
ATOM 1115 C C . ILE A 1 138 ? 5.999 11.073 -11.335 1.00 90.44 138 ILE A C 1
ATOM 1117 O O . ILE A 1 138 ? 5.491 11.572 -12.343 1.00 90.44 138 ILE A O 1
ATOM 1121 N N . ASP A 1 139 ? 7.198 10.489 -11.348 1.00 89.81 139 ASP A N 1
ATOM 1122 C CA . ASP A 1 139 ? 8.067 10.473 -12.522 1.00 89.81 139 ASP A CA 1
ATOM 1123 C C . ASP A 1 139 ? 7.748 9.324 -13.483 1.00 89.81 139 ASP A C 1
ATOM 1125 O O . ASP A 1 139 ? 7.630 9.553 -14.686 1.00 89.81 139 ASP A O 1
ATOM 1129 N N . ILE A 1 140 ? 7.582 8.094 -12.983 1.00 92.50 140 ILE A N 1
ATOM 1130 C CA . ILE A 1 140 ? 7.387 6.906 -13.835 1.00 92.50 140 ILE A CA 1
ATOM 1131 C C . ILE A 1 140 ? 5.939 6.797 -14.325 1.00 92.50 140 ILE A C 1
ATOM 1133 O O . ILE A 1 140 ? 5.714 6.370 -15.458 1.00 92.50 140 ILE A O 1
ATOM 1137 N N . CYS A 1 141 ? 4.963 7.169 -13.494 1.00 94.44 141 CYS A N 1
ATOM 1138 C CA . CYS A 1 141 ? 3.539 7.004 -13.792 1.00 94.44 141 CYS A CA 1
ATOM 1139 C C . CYS A 1 141 ? 2.881 8.251 -14.385 1.00 94.44 141 CYS A C 1
ATOM 1141 O O . CYS A 1 141 ? 1.660 8.256 -14.524 1.00 94.44 141 CYS A O 1
ATOM 1143 N N . ARG A 1 142 ? 3.643 9.313 -14.695 1.00 92.94 142 ARG A N 1
ATOM 1144 C CA . ARG A 1 142 ? 3.112 10.634 -15.084 1.00 92.94 142 ARG A CA 1
ATOM 1145 C C . ARG A 1 142 ? 1.981 10.562 -16.105 1.00 92.94 142 ARG A C 1
ATOM 1147 O O . ARG A 1 142 ? 0.914 11.122 -15.879 1.00 92.94 142 ARG A O 1
ATOM 1154 N N . ASP A 1 143 ? 2.216 9.835 -17.189 1.00 92.94 143 ASP A N 1
ATOM 1155 C CA . ASP A 1 143 ? 1.271 9.738 -18.300 1.00 92.94 143 ASP A CA 1
ATOM 1156 C C . ASP A 1 143 ? 0.043 8.878 -17.977 1.00 92.94 143 ASP A C 1
ATOM 1158 O O . ASP A 1 143 ? -0.984 9.023 -18.639 1.00 92.94 143 ASP A O 1
ATOM 1162 N N . ASP A 1 144 ? 0.141 7.971 -17.001 1.00 94.56 144 ASP A N 1
ATOM 1163 C CA . ASP A 1 144 ? -0.964 7.106 -16.582 1.00 94.56 144 ASP A CA 1
ATOM 1164 C C . ASP A 1 144 ? -1.856 7.823 -15.562 1.00 94.56 144 ASP A C 1
ATOM 1166 O O . ASP A 1 144 ? -3.060 7.944 -15.778 1.00 94.56 144 ASP A O 1
ATOM 1170 N N . TRP A 1 145 ? -1.285 8.367 -14.479 1.00 93.06 145 TRP A N 1
ATOM 1171 C CA . TRP A 1 145 ? -2.092 8.961 -13.404 1.00 93.06 145 TRP A CA 1
ATOM 1172 C C . TRP A 1 145 ? -2.818 10.239 -13.837 1.00 93.06 145 TRP A C 1
ATOM 1174 O O . TRP A 1 145 ? -3.889 10.533 -13.316 1.00 93.06 145 TRP A O 1
ATOM 1184 N N . GLN A 1 146 ? -2.293 10.967 -14.829 1.00 93.19 146 GLN A N 1
ATOM 1185 C CA . GLN A 1 146 ? -2.962 12.138 -15.409 1.00 93.19 146 GLN A CA 1
ATOM 1186 C C . GLN A 1 146 ? -4.186 11.790 -16.270 1.00 93.19 146 GLN A C 1
ATOM 1188 O O . GLN A 1 146 ? -5.020 12.665 -16.510 1.00 93.19 146 GLN A O 1
ATOM 1193 N N . LYS A 1 147 ? -4.291 10.542 -16.747 1.00 94.31 147 LYS A N 1
ATOM 1194 C CA . LYS A 1 147 ? -5.438 10.048 -17.528 1.00 94.31 147 LYS A CA 1
ATOM 1195 C C . LYS A 1 147 ? -6.535 9.447 -16.653 1.00 94.31 147 LYS A C 1
ATOM 1197 O O . LYS A 1 147 ? -7.637 9.232 -17.142 1.00 94.31 147 LYS A O 1
ATOM 1202 N N . ILE A 1 148 ? -6.233 9.167 -15.389 1.00 95.25 148 ILE A N 1
ATOM 1203 C CA . ILE A 1 148 ? -7.194 8.660 -14.415 1.00 95.25 148 ILE A CA 1
ATOM 1204 C C . ILE A 1 148 ? -7.786 9.877 -13.703 1.00 95.25 148 ILE A C 1
ATOM 1206 O O . ILE A 1 148 ? -7.089 10.533 -12.930 1.00 95.25 148 ILE A O 1
ATOM 1210 N N . ASP A 1 149 ? -9.054 10.196 -13.975 1.00 93.50 149 ASP A N 1
ATOM 1211 C CA . ASP A 1 149 ? -9.701 11.426 -13.487 1.00 93.50 149 ASP A CA 1
ATOM 1212 C C . ASP A 1 149 ? -9.616 11.580 -11.960 1.00 93.50 149 ASP A C 1
ATOM 1214 O O . ASP A 1 149 ? -9.320 12.666 -11.457 1.00 93.50 149 ASP A O 1
ATOM 1218 N N . GLU A 1 150 ? -9.786 10.477 -11.228 1.00 91.94 150 GLU A N 1
ATOM 1219 C CA . GLU A 1 150 ? -9.659 10.433 -9.769 1.00 91.94 150 GLU A CA 1
ATOM 1220 C C . GLU A 1 150 ? -8.240 10.775 -9.298 1.00 91.94 150 GLU A C 1
ATOM 1222 O O . GLU A 1 150 ? -8.064 11.569 -8.373 1.00 91.94 150 GLU A O 1
ATOM 1227 N N . CYS A 1 151 ? -7.211 10.222 -9.949 1.00 94.50 151 CYS A N 1
ATOM 1228 C CA . CYS A 1 151 ? -5.822 10.419 -9.532 1.00 94.50 151 CYS A CA 1
ATOM 1229 C C . CYS A 1 151 ? -5.275 11.778 -9.965 1.00 94.50 151 CYS A C 1
ATOM 1231 O O . CYS A 1 151 ? -4.483 12.381 -9.243 1.00 94.50 151 CYS A O 1
ATOM 1233 N N . LYS A 1 152 ? -5.736 12.307 -11.102 1.00 93.94 152 LYS A N 1
ATOM 1234 C CA . LYS A 1 152 ? -5.407 13.654 -11.585 1.00 93.94 152 LYS A CA 1
ATOM 1235 C C . LYS A 1 152 ? -5.780 14.750 -10.582 1.00 93.94 152 LYS A C 1
ATOM 1237 O O . LYS A 1 152 ? -5.111 15.782 -10.536 1.00 93.94 152 LYS A O 1
ATOM 1242 N N . ALA A 1 153 ? -6.850 14.551 -9.812 1.00 92.56 153 ALA A N 1
ATOM 1243 C CA . ALA A 1 153 ? -7.323 15.517 -8.821 1.00 92.56 153 ALA A CA 1
ATOM 1244 C C . ALA A 1 153 ? -6.489 15.527 -7.525 1.00 92.56 153 ALA A C 1
ATOM 1246 O O . ALA A 1 153 ? -6.632 16.441 -6.710 1.00 92.56 153 ALA A O 1
ATOM 1247 N N . ILE A 1 154 ? -5.621 14.532 -7.320 1.00 90.94 154 ILE A N 1
ATOM 1248 C CA . ILE A 1 154 ? -4.841 14.381 -6.092 1.00 90.94 154 ILE A CA 1
ATOM 1249 C C . ILE A 1 154 ? -3.570 15.220 -6.167 1.00 90.94 154 ILE A C 1
ATOM 1251 O O . ILE A 1 154 ? -2.801 15.159 -7.126 1.00 90.94 154 ILE A O 1
ATOM 1255 N N . GLN A 1 155 ? -3.318 15.989 -5.107 1.00 86.25 155 GLN A N 1
ATOM 1256 C CA . GLN A 1 155 ? -2.062 16.710 -4.962 1.00 86.25 155 GLN A CA 1
ATOM 1257 C C . GLN A 1 155 ? -0.913 15.713 -4.707 1.00 86.25 155 GLN A C 1
ATOM 1259 O O . GLN A 1 155 ? -1.004 14.920 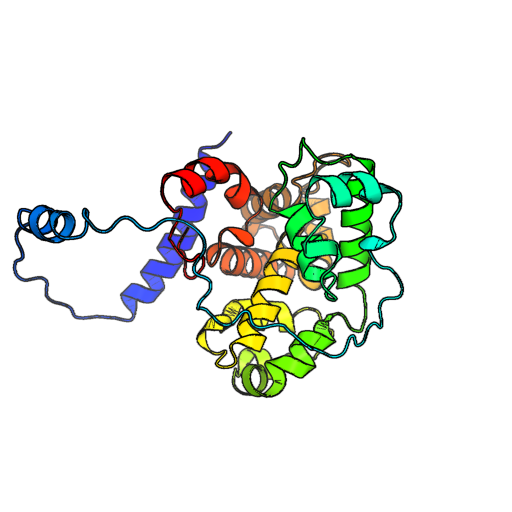-3.764 1.00 86.25 155 GLN A O 1
ATOM 1264 N N . PRO A 1 156 ? 0.187 15.768 -5.480 1.00 85.25 156 PRO A N 1
ATOM 1265 C CA . PRO A 1 156 ? 1.363 14.946 -5.219 1.00 85.25 156 PRO A CA 1
ATOM 1266 C C . PRO A 1 156 ? 1.992 15.219 -3.843 1.00 85.25 156 PRO A C 1
ATOM 1268 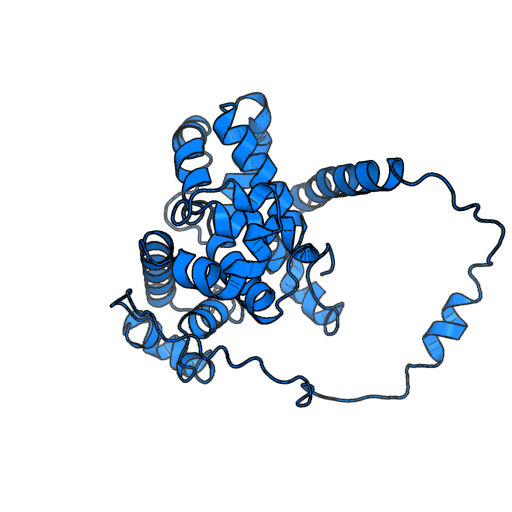O O . PRO A 1 156 ? 1.850 16.301 -3.271 1.00 85.25 156 PRO A O 1
ATOM 1271 N N . ASN A 1 157 ? 2.736 14.243 -3.339 1.00 82.12 157 ASN A N 1
ATOM 1272 C CA . ASN A 1 157 ? 3.392 14.171 -2.029 1.00 82.12 157 ASN A CA 1
ATOM 1273 C C . ASN A 1 157 ? 2.435 14.159 -0.821 1.00 82.12 157 ASN A C 1
ATOM 1275 O O . ASN A 1 157 ? 2.832 14.437 0.318 1.00 82.12 157 ASN A O 1
ATOM 1279 N N . THR A 1 158 ? 1.162 13.824 -1.041 1.00 84.81 158 THR A N 1
ATOM 1280 C CA . THR A 1 158 ? 0.163 13.707 0.035 1.00 84.81 158 THR A CA 1
ATOM 1281 C C . THR A 1 158 ? 0.044 12.293 0.601 1.00 84.81 158 THR A C 1
ATOM 1283 O O . THR A 1 158 ? -0.491 12.143 1.700 1.00 84.81 158 THR A O 1
ATOM 1286 N N . GLY A 1 159 ? 0.562 11.276 -0.094 1.00 81.62 159 GLY A N 1
ATOM 1287 C CA . GLY A 1 159 ? 0.384 9.855 0.221 1.00 81.62 159 GLY A CA 1
ATOM 1288 C C . GLY A 1 159 ? -0.834 9.233 -0.473 1.00 81.62 159 GLY A C 1
ATOM 1289 O O . GLY A 1 159 ? -0.916 8.011 -0.590 1.00 81.62 159 GLY A O 1
ATOM 1290 N N . ASP A 1 160 ? -1.781 10.052 -0.949 1.00 88.56 160 ASP A N 1
ATOM 1291 C CA . ASP A 1 160 ? -3.012 9.573 -1.586 1.00 88.56 160 ASP A CA 1
ATOM 1292 C C . ASP A 1 160 ? -2.795 9.183 -3.062 1.00 88.56 160 ASP A C 1
ATOM 1294 O O . ASP A 1 160 ? -3.581 8.402 -3.598 1.00 88.56 160 ASP A O 1
ATOM 1298 N N . LEU A 1 161 ? -1.728 9.660 -3.724 1.00 92.56 161 LEU A N 1
ATOM 1299 C CA . LEU A 1 161 ? -1.486 9.348 -5.140 1.00 92.56 161 LEU A CA 1
ATOM 1300 C C . LEU A 1 161 ? -1.144 7.867 -5.326 1.00 92.56 161 LEU A C 1
ATOM 1302 O O . LEU A 1 161 ? -1.677 7.218 -6.226 1.00 92.56 161 LEU A O 1
ATOM 1306 N N . VAL A 1 162 ? -0.299 7.319 -4.445 1.00 92.19 162 VAL A N 1
ATOM 1307 C CA . VAL A 1 162 ? 0.021 5.883 -4.442 1.00 92.19 162 VAL A CA 1
ATOM 1308 C C . VAL A 1 162 ? -1.255 5.066 -4.238 1.00 92.19 162 VAL A C 1
ATOM 1310 O O . VAL A 1 162 ? -1.534 4.179 -5.036 1.00 92.19 162 VAL A O 1
ATOM 1313 N N . LEU A 1 163 ? -2.073 5.403 -3.236 1.00 92.44 163 LEU A N 1
ATOM 1314 C CA . LEU A 1 163 ? -3.335 4.705 -2.958 1.00 92.44 163 LEU A CA 1
ATOM 1315 C C . LEU A 1 163 ? -4.333 4.786 -4.121 1.00 92.44 163 LEU A C 1
ATOM 1317 O O . LEU A 1 163 ? -5.022 3.809 -4.411 1.00 92.44 163 LEU A O 1
ATOM 1321 N N . CYS A 1 164 ? -4.401 5.926 -4.810 1.00 94.88 164 CYS A N 1
ATOM 1322 C CA . CYS A 1 164 ? -5.252 6.075 -5.986 1.00 94.88 164 CYS A CA 1
ATOM 1323 C C . CYS A 1 164 ? -4.810 5.169 -7.132 1.00 94.88 164 CYS A C 1
ATOM 1325 O O . CYS A 1 164 ? -5.637 4.465 -7.708 1.00 94.88 164 CYS A O 1
ATOM 1327 N N . LEU A 1 165 ? -3.507 5.144 -7.419 1.00 95.19 165 LEU A N 1
ATOM 1328 C CA . LEU A 1 165 ? -2.930 4.278 -8.444 1.00 95.19 165 LEU A CA 1
ATOM 1329 C C . LEU A 1 165 ? -3.123 2.794 -8.120 1.00 95.19 165 LEU A C 1
ATOM 1331 O O . LEU A 1 165 ? -3.387 2.007 -9.024 1.00 95.19 165 LEU A O 1
ATOM 1335 N N . VAL A 1 166 ? -3.038 2.416 -6.841 1.00 93.50 166 VAL A N 1
ATOM 1336 C CA . VAL A 1 166 ? -3.326 1.046 -6.393 1.00 93.50 166 VAL A CA 1
ATOM 1337 C C . VAL A 1 166 ? -4.782 0.664 -6.656 1.00 93.50 166 VAL A C 1
ATOM 1339 O O . VAL A 1 166 ? -5.030 -0.444 -7.118 1.00 93.50 166 VAL A O 1
ATOM 1342 N N . GLY A 1 167 ? -5.733 1.572 -6.424 1.00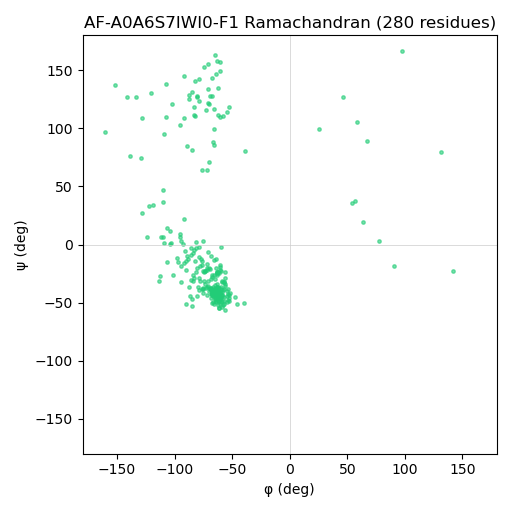 92.44 167 GLY A N 1
ATOM 1343 C CA . GLY A 1 167 ? -7.148 1.319 -6.716 1.00 92.44 167 GLY A CA 1
ATOM 1344 C C . GLY A 1 167 ? -7.521 1.391 -8.197 1.00 92.44 167 GLY A C 1
ATOM 1345 O O . GLY A 1 167 ? -8.588 0.930 -8.572 1.00 92.44 167 GLY A O 1
ATOM 1346 N N . ASN A 1 168 ? -6.651 1.951 -9.041 1.00 94.00 168 ASN A N 1
ATOM 1347 C CA . ASN A 1 168 ? -6.906 2.179 -10.465 1.00 94.00 168 ASN A CA 1
ATOM 1348 C C . ASN A 1 168 ? -5.861 1.487 -11.362 1.00 94.00 168 ASN A C 1
ATOM 1350 O O . ASN A 1 168 ? -5.511 1.990 -12.434 1.00 94.00 168 ASN A O 1
ATOM 1354 N N . LYS A 1 169 ? -5.350 0.321 -10.942 1.00 91.44 169 LYS A N 1
ATOM 1355 C CA . LYS A 1 169 ? -4.298 -0.424 -11.664 1.00 91.44 169 LYS A CA 1
ATOM 1356 C C . LYS A 1 169 ? -4.661 -0.762 -13.110 1.00 91.44 169 LYS A C 1
ATOM 1358 O O . LYS A 1 169 ? -3.773 -0.773 -13.965 1.00 91.44 169 LYS A O 1
ATOM 1363 N N . ASP A 1 170 ? -5.934 -1.020 -13.395 1.00 89.19 170 ASP A N 1
ATOM 1364 C CA . ASP A 1 170 ? -6.405 -1.343 -14.748 1.00 89.19 170 ASP A CA 1
ATOM 1365 C C . ASP A 1 170 ? -6.287 -0.147 -15.706 1.00 89.19 170 ASP A C 1
ATOM 1367 O O . ASP A 1 170 ? -6.044 -0.325 -16.902 1.00 89.19 170 ASP A O 1
ATOM 1371 N N . GLY A 1 171 ? -6.351 1.079 -15.174 1.00 90.94 171 GLY A N 1
ATOM 1372 C CA . GLY A 1 171 ? -6.103 2.310 -15.923 1.00 90.94 171 GLY A CA 1
ATOM 1373 C C . GLY A 1 171 ? -4.628 2.532 -16.278 1.00 90.94 171 GLY A C 1
ATOM 1374 O O . GLY A 1 171 ? -4.328 3.314 -17.181 1.00 90.94 171 GLY A O 1
ATOM 1375 N N . ILE A 1 172 ? -3.699 1.830 -15.619 1.00 94.50 172 ILE A N 1
ATOM 1376 C CA . ILE A 1 172 ? -2.255 1.992 -15.822 1.00 94.50 172 ILE A CA 1
ATOM 1377 C C . ILE A 1 172 ? -1.797 1.171 -17.032 1.00 94.50 172 ILE A C 1
ATOM 1379 O O . ILE A 1 172 ? -1.848 -0.062 -17.032 1.00 94.50 172 ILE A O 1
ATOM 1383 N N . GLN A 1 173 ? -1.268 1.835 -18.057 1.00 93.19 173 GLN A N 1
ATOM 1384 C CA . GLN A 1 173 ? -0.764 1.163 -19.258 1.00 93.19 173 GLN A CA 1
ATOM 1385 C C . GLN A 1 173 ? 0.739 0.887 -19.173 1.00 93.19 173 GLN A C 1
ATOM 1387 O O . GLN A 1 173 ? 1.220 -0.128 -19.682 1.00 93.19 173 GLN A O 1
ATOM 1392 N N . ASN A 1 174 ? 1.504 1.751 -18.500 1.00 93.31 174 ASN A N 1
ATOM 1393 C CA . ASN A 1 174 ? 2.943 1.570 -18.384 1.00 93.31 174 ASN A CA 1
ATOM 1394 C C . ASN A 1 174 ? 3.282 0.411 -17.432 1.00 93.31 174 ASN A C 1
ATOM 1396 O O . ASN A 1 174 ? 3.072 0.485 -16.220 1.00 93.31 174 ASN A O 1
ATOM 1400 N N . ALA A 1 175 ? 3.900 -0.645 -17.965 1.00 92.69 175 ALA A N 1
ATOM 1401 C CA . ALA A 1 175 ? 4.339 -1.794 -17.172 1.00 92.69 175 ALA A CA 1
ATOM 1402 C C . ALA A 1 175 ? 5.327 -1.415 -16.049 1.00 92.69 175 ALA A C 1
ATOM 1404 O O . ALA A 1 175 ? 5.304 -2.017 -14.977 1.00 92.69 175 ALA A O 1
ATOM 1405 N N . ARG A 1 176 ? 6.171 -0.389 -16.250 1.00 91.94 176 ARG A N 1
ATOM 1406 C CA . ARG A 1 176 ? 7.057 0.128 -15.191 1.00 91.94 176 ARG A CA 1
ATOM 1407 C C . ARG A 1 176 ? 6.265 0.822 -14.093 1.00 91.94 176 ARG A C 1
ATOM 1409 O O . ARG A 1 176 ? 6.625 0.669 -12.929 1.00 91.94 176 ARG A O 1
ATOM 1416 N N . CYS A 1 177 ? 5.204 1.546 -14.457 1.00 94.56 177 CYS A N 1
ATOM 1417 C CA . CYS A 1 177 ? 4.310 2.157 -13.482 1.00 94.56 177 CYS A CA 1
ATOM 1418 C C . CYS A 1 177 ? 3.589 1.084 -12.656 1.00 94.56 177 CYS A C 1
ATOM 1420 O O . CYS A 1 177 ? 3.656 1.114 -11.431 1.00 94.56 177 CYS A O 1
ATOM 1422 N N . LYS A 1 178 ? 2.998 0.073 -13.309 1.00 92.94 178 LYS A N 1
ATOM 1423 C CA . LYS A 1 178 ? 2.380 -1.071 -12.616 1.00 92.94 178 LYS A CA 1
ATOM 1424 C C . LYS A 1 178 ? 3.342 -1.722 -11.625 1.00 92.94 178 LYS A C 1
ATOM 1426 O O . LYS A 1 178 ? 2.987 -1.946 -10.472 1.00 92.94 178 LYS A O 1
ATOM 1431 N N . HIS A 1 179 ? 4.585 -1.955 -12.050 1.00 90.75 179 HIS A N 1
ATOM 1432 C CA . HIS A 1 179 ? 5.610 -2.555 -11.198 1.00 90.75 179 HIS A CA 1
ATOM 1433 C C . HIS A 1 179 ? 5.926 -1.710 -9.958 1.00 90.75 179 HIS A C 1
ATOM 1435 O O . HIS A 1 179 ? 5.940 -2.240 -8.848 1.00 90.75 179 HIS A O 1
ATOM 1441 N N . ILE A 1 180 ? 6.153 -0.398 -10.109 1.00 90.56 180 ILE A N 1
ATOM 1442 C CA . ILE A 1 180 ? 6.459 0.457 -8.952 1.00 90.56 180 ILE A CA 1
ATOM 1443 C C . ILE A 1 180 ? 5.246 0.636 -8.031 1.00 90.56 180 ILE A C 1
ATOM 1445 O O . ILE A 1 180 ? 5.412 0.591 -6.816 1.00 90.56 180 ILE A O 1
ATOM 1449 N N . VAL A 1 181 ? 4.033 0.759 -8.581 1.00 92.94 181 VAL A N 1
ATOM 1450 C CA . VAL A 1 181 ? 2.788 0.845 -7.800 1.00 92.94 181 VAL A CA 1
ATOM 1451 C C . VAL A 1 181 ? 2.589 -0.418 -6.966 1.00 92.94 181 VAL A C 1
ATOM 1453 O O . VAL A 1 181 ? 2.334 -0.311 -5.771 1.00 92.94 181 VAL A O 1
ATOM 1456 N N . ASN A 1 182 ? 2.798 -1.604 -7.547 1.00 90.69 182 ASN A N 1
ATOM 1457 C CA . ASN A 1 182 ? 2.711 -2.869 -6.814 1.00 90.69 182 ASN A CA 1
ATOM 1458 C C . ASN A 1 182 ? 3.754 -2.959 -5.692 1.00 90.69 182 ASN A C 1
ATOM 1460 O O . ASN A 1 182 ? 3.411 -3.336 -4.573 1.00 90.69 182 ASN A O 1
ATOM 1464 N N . LYS A 1 183 ? 5.008 -2.563 -5.951 1.00 89.94 183 LYS A N 1
ATOM 1465 C CA . LYS A 1 183 ? 6.051 -2.531 -4.913 1.00 89.94 183 LYS A CA 1
ATOM 1466 C C . LYS A 1 183 ? 5.689 -1.596 -3.762 1.00 89.94 183 LYS A C 1
ATOM 1468 O O . LYS A 1 183 ? 5.813 -1.982 -2.606 1.00 89.94 183 LYS A O 1
ATOM 1473 N N . LEU A 1 184 ? 5.239 -0.379 -4.070 1.00 91.12 184 LEU A N 1
ATOM 1474 C CA . LEU A 1 184 ? 4.857 0.591 -3.046 1.00 91.12 184 LEU A CA 1
ATOM 1475 C C . LEU A 1 184 ? 3.634 0.124 -2.258 1.00 91.12 184 LEU A C 1
ATOM 1477 O O . LEU A 1 184 ? 3.628 0.274 -1.041 1.00 91.12 184 LEU A O 1
ATOM 1481 N N . ALA A 1 185 ? 2.651 -0.499 -2.915 1.00 91.81 185 ALA A N 1
ATOM 1482 C CA . ALA A 1 185 ? 1.494 -1.088 -2.248 1.00 91.81 185 ALA A CA 1
ATOM 1483 C C . ALA A 1 185 ? 1.922 -2.128 -1.205 1.00 91.81 185 ALA A C 1
ATOM 1485 O O . ALA A 1 185 ? 1.567 -2.011 -0.036 1.00 91.81 185 ALA A O 1
ATOM 1486 N N . GLN A 1 186 ? 2.772 -3.081 -1.597 1.00 90.12 186 GLN A N 1
ATOM 1487 C CA . GLN A 1 186 ? 3.288 -4.109 -0.689 1.00 90.12 186 GLN A CA 1
ATOM 1488 C C . GLN A 1 186 ? 4.092 -3.550 0.493 1.00 90.12 186 GLN A C 1
ATOM 1490 O O . GLN A 1 186 ? 4.303 -4.271 1.459 1.00 90.12 186 GLN A O 1
ATOM 1495 N N . ILE A 1 187 ? 4.566 -2.302 0.428 1.00 88.81 187 ILE A N 1
ATOM 1496 C CA . ILE A 1 187 ? 5.269 -1.635 1.531 1.00 88.81 187 ILE A CA 1
ATOM 1497 C C . ILE A 1 187 ? 4.276 -0.896 2.433 1.00 88.81 187 ILE A C 1
ATOM 1499 O O . ILE A 1 187 ? 4.305 -1.062 3.648 1.00 88.81 187 ILE A O 1
ATOM 1503 N N . VAL A 1 188 ? 3.400 -0.060 1.864 1.00 89.81 188 VAL A N 1
ATOM 1504 C CA . VAL A 1 188 ? 2.507 0.802 2.663 1.00 89.81 188 VAL A CA 1
ATOM 1505 C C . VAL A 1 188 ? 1.356 0.032 3.305 1.00 89.81 188 VAL A C 1
ATOM 1507 O O . VAL A 1 188 ? 0.836 0.460 4.328 1.00 89.81 188 VAL A O 1
ATOM 1510 N N . PHE A 1 189 ? 0.984 -1.119 2.742 1.00 89.62 189 PHE A N 1
ATOM 1511 C CA . PHE A 1 189 ? -0.025 -2.016 3.298 1.00 89.62 189 PHE A CA 1
ATOM 1512 C C . PHE A 1 189 ? 0.564 -3.098 4.218 1.00 89.62 189 PHE A C 1
ATOM 1514 O O . PHE A 1 189 ? -0.075 -4.124 4.420 1.00 89.62 189 PHE A O 1
ATOM 1521 N N . THR A 1 190 ? 1.766 -2.897 4.775 1.00 85.50 190 THR A N 1
ATOM 1522 C CA . THR A 1 190 ? 2.235 -3.741 5.891 1.00 85.50 190 THR A CA 1
ATOM 1523 C C . THR A 1 190 ? 1.863 -3.193 7.262 1.00 85.50 190 THR A C 1
ATOM 1525 O O . THR A 1 190 ? 1.880 -3.942 8.232 1.00 85.50 190 THR A O 1
ATOM 1528 N N . ASP A 1 191 ? 1.584 -1.889 7.364 1.00 85.38 191 ASP A N 1
ATOM 1529 C CA . ASP A 1 191 ? 1.144 -1.266 8.611 1.00 85.38 191 ASP A CA 1
ATOM 1530 C C . ASP A 1 191 ? 0.259 -0.040 8.357 1.00 85.38 191 ASP A C 1
ATOM 1532 O O . ASP A 1 191 ? 0.568 0.794 7.506 1.00 85.38 191 ASP A O 1
ATOM 1536 N N . TYR A 1 192 ? -0.829 0.118 9.117 1.00 85.19 192 TYR A N 1
ATOM 1537 C CA . TYR A 1 192 ? -1.754 1.241 8.933 1.00 85.19 192 TYR A CA 1
ATOM 1538 C C . TYR A 1 192 ? -1.096 2.603 9.203 1.00 85.19 192 TYR A C 1
ATOM 1540 O O . TYR A 1 192 ? -1.537 3.624 8.674 1.00 85.19 192 TYR A O 1
ATOM 1548 N N . ARG A 1 193 ? -0.030 2.640 10.012 1.00 86.25 193 ARG A N 1
ATOM 1549 C CA . ARG A 1 193 ? 0.743 3.853 10.313 1.00 86.25 193 ARG A CA 1
ATOM 1550 C C . ARG A 1 193 ? 1.548 4.331 9.105 1.00 86.25 193 ARG A C 1
ATOM 1552 O O . ARG A 1 193 ? 1.891 5.508 9.035 1.00 86.25 193 ARG A O 1
ATOM 1559 N N . LEU A 1 194 ? 1.807 3.452 8.133 1.00 88.38 194 LEU A N 1
ATOM 1560 C CA . LEU A 1 194 ? 2.456 3.808 6.868 1.00 88.38 194 LEU A CA 1
ATOM 1561 C C . LEU A 1 194 ? 1.484 4.486 5.892 1.00 88.38 194 LEU A C 1
ATOM 1563 O O . LEU A 1 194 ? 1.900 5.215 4.991 1.00 88.38 194 LEU A O 1
ATOM 1567 N N . LEU A 1 195 ? 0.180 4.320 6.114 1.00 90.00 195 LEU A N 1
ATOM 1568 C CA . LEU A 1 195 ? -0.878 5.010 5.389 1.00 90.00 195 LEU A CA 1
ATOM 1569 C C . LEU A 1 195 ? -1.133 6.381 6.030 1.00 90.00 195 LEU A C 1
ATOM 1571 O O . LEU A 1 195 ? -2.070 6.562 6.805 1.00 90.00 195 LEU A O 1
ATOM 1575 N N . LYS A 1 196 ? -0.298 7.372 5.695 1.00 87.56 196 LYS A N 1
ATOM 1576 C CA . LYS A 1 196 ? -0.279 8.726 6.295 1.00 87.56 196 LYS A CA 1
ATOM 1577 C C . LYS A 1 196 ? -1.664 9.319 6.592 1.00 87.56 196 LYS A C 1
ATOM 1579 O O . LYS A 1 196 ? -1.909 9.794 7.702 1.00 87.56 196 LYS A O 1
ATOM 1584 N N . ASN A 1 197 ? -2.571 9.307 5.615 1.00 89.19 197 ASN A N 1
ATOM 1585 C CA . ASN A 1 197 ? -3.899 9.901 5.786 1.00 89.19 197 ASN A CA 1
ATOM 1586 C C . ASN A 1 197 ? -4.865 9.009 6.571 1.00 89.19 197 ASN A C 1
ATOM 1588 O O . ASN A 1 197 ? -5.707 9.538 7.288 1.00 89.19 197 ASN A O 1
ATOM 1592 N N . PHE A 1 198 ? -4.708 7.684 6.508 1.00 91.94 198 PHE A N 1
ATOM 1593 C CA . PHE A 1 198 ? -5.417 6.777 7.408 1.00 91.94 198 PHE A CA 1
ATOM 1594 C C . PHE A 1 198 ? -5.002 7.051 8.853 1.00 91.94 198 PHE A C 1
ATOM 1596 O O . PHE A 1 198 ? -5.855 7.328 9.690 1.00 91.94 198 PHE A O 1
ATOM 1603 N N . TYR A 1 199 ? -3.695 7.071 9.137 1.00 90.19 199 TYR A N 1
ATOM 1604 C CA . TYR A 1 199 ? -3.179 7.370 10.471 1.00 90.19 199 TYR A CA 1
ATOM 1605 C C . TYR A 1 199 ? -3.711 8.714 10.984 1.00 90.19 199 TYR A C 1
ATOM 1607 O O . TYR A 1 199 ? -4.283 8.785 12.073 1.00 90.19 199 TYR A O 1
ATOM 1615 N N . LYS A 1 200 ? -3.608 9.772 10.172 1.00 92.19 200 LYS A N 1
ATOM 1616 C CA . LYS A 1 200 ? -4.114 11.108 10.512 1.00 92.19 200 LYS A CA 1
ATOM 1617 C C . LYS A 1 200 ? -5.612 11.117 10.836 1.00 92.19 200 LYS A C 1
ATOM 1619 O O . LYS A 1 200 ? -6.002 11.722 11.832 1.00 92.19 200 LYS A O 1
ATOM 1624 N N . ASP A 1 201 ? -6.438 10.498 9.995 1.00 95.38 201 ASP A N 1
ATOM 1625 C CA . ASP A 1 201 ? -7.897 10.570 10.119 1.00 95.38 201 ASP A CA 1
ATOM 1626 C C . ASP A 1 201 ? -8.451 9.588 11.170 1.00 95.38 201 ASP A C 1
ATOM 1628 O O . ASP A 1 201 ? -9.516 9.850 11.725 1.00 95.38 201 ASP A O 1
ATOM 1632 N N . CYS A 1 202 ? -7.733 8.500 11.481 1.00 94.75 202 CYS A N 1
ATOM 1633 C CA . CYS A 1 202 ? -8.197 7.437 12.381 1.00 94.75 202 CYS A CA 1
ATOM 1634 C C . CYS A 1 202 ? -7.539 7.398 13.765 1.00 94.75 202 CYS A C 1
ATOM 1636 O O . CYS A 1 202 ? -8.092 6.751 14.647 1.00 94.75 202 CYS A O 1
ATOM 1638 N N . THR A 1 203 ? -6.414 8.081 14.022 1.00 93.44 203 THR A N 1
ATOM 1639 C CA . THR A 1 203 ? -5.702 7.975 15.323 1.00 93.44 203 THR A CA 1
ATOM 1640 C C . THR A 1 203 ? -6.601 8.254 16.537 1.00 93.44 203 THR A C 1
ATOM 1642 O O . THR A 1 203 ? -6.489 7.584 17.564 1.00 93.44 203 THR A O 1
ATOM 1645 N N . ALA A 1 204 ? -7.521 9.219 16.435 1.00 95.12 204 ALA A N 1
ATOM 1646 C CA . ALA A 1 204 ? -8.451 9.527 17.521 1.00 95.12 204 ALA A CA 1
ATOM 1647 C C . ALA A 1 204 ? -9.441 8.380 17.788 1.00 95.12 204 ALA A C 1
ATOM 1649 O O . ALA A 1 204 ? -9.680 8.039 18.946 1.00 95.12 204 ALA A O 1
ATOM 1650 N N . ASP A 1 205 ? -9.976 7.770 16.728 1.00 96.06 205 ASP A N 1
ATOM 1651 C CA . ASP A 1 205 ? -10.889 6.631 16.829 1.00 96.06 205 ASP A CA 1
ATOM 1652 C C . ASP A 1 205 ? -10.152 5.369 17.305 1.00 96.06 205 ASP A C 1
ATOM 1654 O O . ASP A 1 205 ? -10.642 4.685 18.200 1.00 96.06 205 ASP A O 1
ATOM 1658 N N . VAL A 1 206 ? -8.926 5.126 16.824 1.00 93.12 206 VAL A N 1
ATOM 1659 C CA . VAL A 1 206 ? -8.054 4.038 17.305 1.00 93.12 206 VAL A CA 1
ATOM 1660 C C . VAL A 1 206 ? -7.874 4.119 18.820 1.00 93.12 206 VAL A C 1
ATOM 1662 O O . VAL A 1 206 ? -8.069 3.126 19.517 1.00 93.12 206 VAL A O 1
ATOM 1665 N N . LYS A 1 207 ? -7.568 5.310 19.350 1.00 92.38 207 LYS A N 1
ATOM 1666 C CA . LYS A 1 207 ? -7.428 5.520 20.797 1.00 92.38 207 LYS A CA 1
ATOM 1667 C C . LYS A 1 207 ? -8.759 5.371 21.540 1.00 92.38 207 LYS A C 1
ATOM 1669 O O . LYS A 1 207 ? -8.791 4.791 22.621 1.00 92.38 207 LYS A O 1
ATOM 1674 N N . LYS A 1 208 ? -9.848 5.909 20.982 1.00 94.75 208 LYS A N 1
ATOM 1675 C CA . LYS A 1 208 ? -11.193 5.875 21.582 1.00 94.75 208 LYS A CA 1
ATOM 1676 C C . LYS A 1 208 ? -11.707 4.446 21.759 1.00 94.75 208 LYS A C 1
ATOM 1678 O O . LYS A 1 208 ? -12.253 4.139 22.812 1.00 94.75 208 LYS A O 1
ATOM 1683 N N . PHE A 1 209 ? -11.538 3.607 20.741 1.00 93.94 209 PHE A N 1
ATOM 1684 C CA . PHE A 1 209 ? -12.016 2.223 20.729 1.00 93.94 209 PHE A CA 1
ATOM 1685 C C . PHE A 1 209 ? -10.961 1.211 21.184 1.00 93.94 209 PHE A C 1
ATOM 1687 O O . PHE A 1 209 ? -11.242 0.020 21.187 1.00 93.94 209 PHE A O 1
ATOM 1694 N N . GLN A 1 210 ? -9.771 1.676 21.589 1.00 90.62 210 GLN A N 1
ATOM 1695 C CA . GLN A 1 210 ? -8.656 0.823 22.019 1.00 90.62 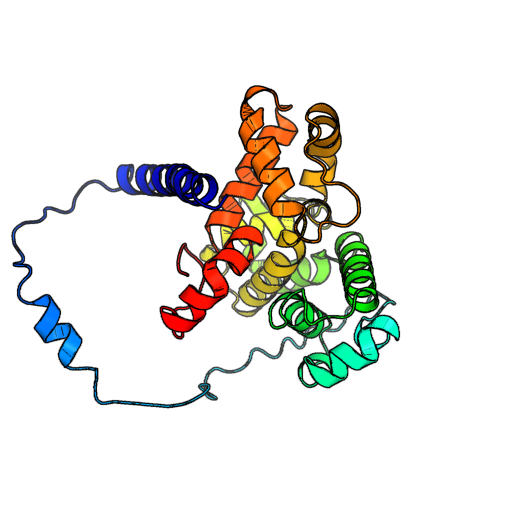210 GLN A CA 1
ATOM 1696 C C . GLN A 1 210 ? -8.252 -0.197 20.940 1.00 90.62 210 GLN A C 1
ATOM 1698 O O . GLN A 1 210 ? -7.886 -1.327 21.236 1.00 90.62 210 GLN A O 1
ATOM 1703 N N . CYS A 1 211 ? -8.294 0.223 19.672 1.00 88.56 211 CYS A N 1
ATOM 1704 C CA . CYS A 1 211 ? -7.913 -0.607 18.529 1.00 88.56 211 CYS A CA 1
ATOM 1705 C C . CYS A 1 211 ? -6.395 -0.653 18.285 1.00 88.56 211 CYS A C 1
ATOM 1707 O O . CYS A 1 211 ? -5.946 -1.249 17.306 1.00 88.56 211 CYS A O 1
ATOM 1709 N N . SER A 1 212 ? -5.593 0.006 19.126 1.00 80.12 212 SER A N 1
ATOM 1710 C CA . SER A 1 212 ? -4.137 -0.146 19.129 1.00 80.12 212 SER A CA 1
ATOM 1711 C C . SER A 1 212 ? -3.761 -1.414 19.890 1.00 80.12 212 SER A C 1
ATOM 1713 O O . SER A 1 212 ? -4.146 -1.549 21.050 1.00 80.12 212 SER A O 1
ATOM 1715 N N . MET A 1 213 ? -2.977 -2.299 19.278 1.00 65.81 213 MET A N 1
ATOM 1716 C CA . MET A 1 213 ? -2.306 -3.366 20.026 1.00 65.81 213 MET A CA 1
ATOM 1717 C C . MET A 1 213 ? -1.127 -2.795 20.832 1.00 65.81 213 MET A C 1
ATOM 1719 O O . MET A 1 213 ? -0.575 -1.756 20.459 1.00 65.81 213 MET A O 1
ATOM 1723 N N . GLU A 1 214 ? -0.778 -3.439 21.949 1.00 51.94 214 GLU A N 1
ATOM 1724 C CA . GLU A 1 214 ? 0.377 -3.059 22.775 1.00 51.94 214 GLU A CA 1
ATOM 1725 C C . GLU A 1 214 ? 1.706 -3.202 22.006 1.00 51.94 214 GLU A C 1
ATOM 1727 O O . GLU A 1 214 ? 1.798 -3.922 21.008 1.00 51.94 214 GLU A O 1
ATOM 1732 N N . GLU A 1 215 ? 2.741 -2.483 22.458 1.00 41.56 215 GLU A N 1
ATOM 1733 C CA . GLU A 1 215 ? 4.086 -2.553 21.878 1.00 41.56 215 GLU A CA 1
ATOM 1734 C C . GLU A 1 215 ? 4.640 -3.982 21.991 1.00 41.56 215 GLU A C 1
ATOM 1736 O O . GLU A 1 215 ? 4.939 -4.452 23.085 1.00 41.56 215 GLU A O 1
ATOM 1741 N N . GLY A 1 216 ? 4.760 -4.674 20.856 1.00 44.12 216 GLY A N 1
ATOM 1742 C CA . GLY A 1 216 ? 5.330 -6.023 20.779 1.00 44.12 216 GLY A CA 1
ATOM 1743 C C . GLY A 1 216 ? 4.633 -6.946 19.782 1.00 44.12 216 GLY A C 1
ATOM 1744 O O . GLY A 1 216 ? 5.267 -7.870 19.282 1.00 44.12 216 GLY A O 1
ATOM 1745 N N . ASP A 1 217 ? 3.369 -6.683 19.432 1.00 48.59 217 ASP A N 1
ATOM 1746 C CA . ASP A 1 217 ? 2.666 -7.499 18.438 1.00 48.59 217 ASP A CA 1
ATOM 1747 C C . ASP A 1 217 ? 3.036 -7.055 17.016 1.00 48.59 217 ASP A C 1
ATOM 1749 O O . ASP A 1 217 ? 2.680 -5.967 16.562 1.00 48.59 217 ASP A O 1
ATOM 1753 N N . GLN A 1 218 ? 3.771 -7.899 16.292 1.00 50.72 218 GLN A N 1
ATOM 1754 C CA . GLN A 1 218 ? 4.318 -7.588 14.963 1.00 50.72 218 GLN A CA 1
ATOM 1755 C C . GLN A 1 218 ? 3.231 -7.516 13.861 1.00 50.72 218 GLN A C 1
ATOM 1757 O O . GLN A 1 218 ? 3.484 -7.056 12.747 1.00 50.72 218 GLN A O 1
ATOM 1762 N N . HIS A 1 219 ? 1.978 -7.866 14.186 1.00 52.34 219 HIS A N 1
ATOM 1763 C CA . HIS A 1 219 ? 0.836 -7.936 13.265 1.00 52.34 219 HIS A CA 1
ATOM 1764 C C . HIS A 1 219 ? -0.238 -6.846 13.483 1.00 52.34 219 HIS A C 1
ATOM 1766 O O . HIS A 1 219 ? -1.436 -7.090 13.311 1.00 52.34 219 HIS A O 1
ATOM 1772 N N . THR A 1 220 ? 0.155 -5.620 13.845 1.00 63.50 220 THR A N 1
ATOM 1773 C CA . THR A 1 220 ? -0.818 -4.590 14.275 1.00 63.50 220 THR A CA 1
ATOM 1774 C C . THR A 1 220 ? -1.825 -4.149 13.204 1.00 63.50 220 THR A C 1
ATOM 1776 O O . THR A 1 220 ? -2.934 -3.744 13.547 1.00 63.50 220 THR A O 1
ATOM 1779 N N . GLN A 1 221 ? -1.508 -4.243 11.904 1.00 62.59 221 GLN A N 1
ATOM 1780 C CA . GLN A 1 221 ? -2.395 -3.693 10.869 1.00 62.59 221 GLN A CA 1
ATOM 1781 C C . GLN A 1 221 ? -3.739 -4.403 10.768 1.00 62.59 221 GLN A C 1
ATOM 1783 O O . GLN A 1 221 ? -4.773 -3.736 10.757 1.00 62.59 221 GLN A O 1
ATOM 1788 N N . GLY A 1 222 ? -3.714 -5.735 10.654 1.00 67.94 222 GLY A N 1
ATOM 1789 C CA . GLY A 1 222 ? -4.926 -6.532 10.483 1.00 67.94 222 GLY A CA 1
ATOM 1790 C C . GLY A 1 222 ? -5.849 -6.372 11.685 1.00 67.94 222 GLY A C 1
ATOM 1791 O O . GLY A 1 222 ? -7.032 -6.101 11.512 1.00 67.94 222 GLY A O 1
ATOM 1792 N N . SER A 1 223 ? -5.279 -6.416 12.894 1.00 78.50 223 SER A N 1
ATOM 1793 C CA . SER A 1 223 ? -6.042 -6.260 14.131 1.00 78.50 223 SER A CA 1
ATOM 1794 C C . SER A 1 223 ? -6.609 -4.851 14.311 1.00 78.50 223 SER A C 1
ATOM 1796 O O . SER A 1 223 ? -7.754 -4.715 14.741 1.00 78.50 223 SER A O 1
ATOM 1798 N N . THR A 1 224 ? -5.844 -3.793 14.011 1.00 86.50 224 THR A N 1
ATOM 1799 C CA . THR A 1 224 ? -6.349 -2.419 14.147 1.00 86.50 224 THR A CA 1
ATOM 1800 C C . THR A 1 224 ? -7.452 -2.135 13.136 1.00 86.50 224 THR A C 1
ATOM 1802 O O . THR A 1 224 ? -8.462 -1.537 13.506 1.00 86.50 224 THR A O 1
ATOM 1805 N N . LEU A 1 225 ? -7.290 -2.561 11.878 1.00 87.25 225 LEU A N 1
ATOM 1806 C CA . LEU A 1 225 ? -8.320 -2.362 10.862 1.00 87.25 225 LEU A CA 1
ATOM 1807 C C . LEU A 1 225 ? -9.594 -3.148 11.199 1.00 87.25 225 LEU A C 1
ATOM 1809 O O . LEU A 1 225 ? -10.662 -2.546 11.215 1.00 87.25 225 LEU A O 1
ATOM 1813 N N . GLU A 1 226 ? -9.479 -4.428 11.567 1.00 85.94 226 GLU A N 1
ATOM 1814 C CA . GLU A 1 226 ? -10.623 -5.267 11.962 1.00 85.94 226 GLU A CA 1
ATOM 1815 C C . GLU A 1 226 ? -11.372 -4.674 13.167 1.00 85.94 226 GLU A C 1
ATOM 1817 O O . GLU A 1 226 ? -12.599 -4.573 13.159 1.00 85.94 226 GLU A O 1
ATOM 1822 N N . CYS A 1 227 ? -10.647 -4.190 14.180 1.00 90.56 227 CYS A N 1
ATOM 1823 C CA . CYS A 1 227 ? -11.261 -3.520 15.327 1.00 90.56 227 CYS A CA 1
ATOM 1824 C C . CYS A 1 227 ? -12.016 -2.242 14.927 1.00 90.56 227 CYS A C 1
ATOM 1826 O O . CYS A 1 227 ? -13.102 -1.968 15.445 1.00 90.56 227 CYS A O 1
ATOM 1828 N N . LEU A 1 228 ? -11.467 -1.444 14.006 1.00 93.06 228 LEU A N 1
ATOM 1829 C CA . LEU A 1 228 ? -12.148 -0.249 13.509 1.00 93.06 228 LEU A CA 1
ATOM 1830 C C . LEU A 1 228 ? -13.380 -0.607 12.666 1.00 93.06 228 LEU A C 1
ATOM 1832 O O . LEU A 1 228 ? -14.401 0.065 12.796 1.00 93.06 228 LEU A O 1
ATOM 1836 N N . GLU A 1 229 ? -13.317 -1.664 11.855 1.00 91.31 229 GLU A N 1
ATOM 1837 C CA . GLU A 1 229 ? -14.462 -2.198 11.105 1.00 91.31 229 GLU A CA 1
ATOM 1838 C C . GLU A 1 229 ? -15.584 -2.667 12.041 1.00 91.31 229 GLU A C 1
ATOM 1840 O O . GLU A 1 229 ? -16.749 -2.335 11.829 1.00 91.31 229 GLU A O 1
ATOM 1845 N N . ASP A 1 230 ? -15.249 -3.340 13.144 1.00 93.19 230 ASP A N 1
ATOM 1846 C CA . ASP A 1 230 ? -16.227 -3.719 14.173 1.00 93.19 230 ASP A CA 1
ATOM 1847 C C . ASP A 1 230 ? -16.913 -2.513 14.830 1.00 93.19 230 ASP A C 1
ATOM 1849 O O . ASP A 1 230 ? -18.039 -2.613 15.327 1.00 93.19 230 ASP A O 1
ATOM 1853 N N . ASN A 1 231 ? -16.257 -1.353 14.799 1.00 95.06 231 ASN A N 1
ATOM 1854 C CA . ASN A 1 231 ? -16.767 -0.097 15.330 1.00 95.06 231 ASN A CA 1
ATOM 1855 C C . ASN A 1 231 ? -17.248 0.876 14.236 1.00 95.06 231 ASN A C 1
ATOM 1857 O O . ASN A 1 231 ? -17.535 2.030 14.566 1.00 95.06 231 ASN A O 1
ATOM 1861 N N . GLU A 1 232 ? -17.391 0.438 12.972 1.00 94.75 232 GLU A N 1
ATOM 1862 C CA . GLU A 1 232 ? -17.623 1.290 11.786 1.00 94.75 232 GLU A CA 1
ATOM 1863 C C . GLU A 1 232 ? -18.728 2.338 12.003 1.00 94.75 232 GLU A C 1
ATOM 1865 O O . GLU A 1 232 ? -18.556 3.519 11.688 1.00 94.75 232 GLU A O 1
ATOM 1870 N N . ALA A 1 233 ? -19.856 1.921 12.586 1.00 94.75 233 ALA A N 1
ATOM 1871 C CA . ALA A 1 233 ? -21.022 2.774 12.817 1.00 94.75 233 ALA A CA 1
ATOM 1872 C C . ALA A 1 233 ? -20.755 3.950 13.777 1.00 94.75 233 ALA A C 1
ATOM 1874 O O . ALA A 1 233 ? -21.463 4.955 13.729 1.00 94.75 233 ALA A O 1
ATOM 1875 N N . ASN A 1 234 ? -19.742 3.830 14.639 1.00 97.25 234 ASN A N 1
ATOM 1876 C CA . ASN A 1 234 ? -19.395 4.804 15.674 1.00 97.25 234 ASN A CA 1
ATOM 1877 C C . ASN A 1 234 ? -18.092 5.571 15.378 1.00 97.25 234 ASN A C 1
ATOM 1879 O O . ASN A 1 234 ? -17.669 6.398 16.203 1.00 97.25 234 ASN A O 1
ATOM 1883 N N . LEU A 1 235 ? -17.455 5.294 14.235 1.00 97.19 235 LEU A N 1
ATOM 1884 C CA . LEU A 1 235 ? -16.280 6.016 13.758 1.00 97.19 235 LEU A CA 1
ATOM 1885 C C . LEU A 1 235 ? -16.651 7.426 13.297 1.00 9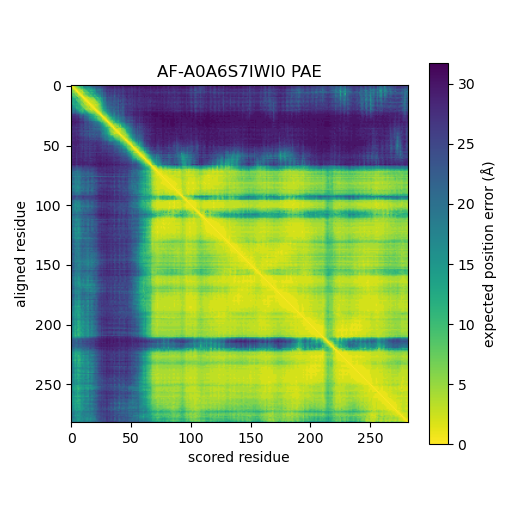7.19 235 LEU A C 1
ATOM 1887 O O . LEU A 1 235 ? -17.770 7.706 12.856 1.00 97.19 235 LEU A O 1
ATOM 1891 N N . THR A 1 236 ? -15.672 8.326 13.323 1.00 98.25 236 THR A N 1
ATOM 1892 C CA . THR A 1 236 ? -15.805 9.601 12.615 1.00 98.25 236 THR A CA 1
ATOM 1893 C C . THR A 1 236 ? -15.990 9.361 11.114 1.00 98.25 236 THR A C 1
ATOM 1895 O O . THR A 1 236 ? -15.438 8.418 10.550 1.00 98.25 236 THR A O 1
ATOM 1898 N N . ALA A 1 237 ? -16.719 10.245 10.422 1.00 97.56 237 ALA A N 1
ATOM 1899 C CA . ALA A 1 237 ? -16.966 10.093 8.983 1.00 97.56 237 ALA A CA 1
ATOM 1900 C C . ALA A 1 237 ? -15.667 9.980 8.160 1.00 97.56 237 ALA A C 1
ATOM 1902 O O . ALA A 1 237 ? -15.604 9.219 7.197 1.00 97.56 237 ALA A O 1
ATOM 1903 N N . LYS A 1 238 ? -14.615 10.704 8.570 1.00 97.00 238 LYS A N 1
ATOM 1904 C CA . LYS A 1 238 ? -13.294 10.633 7.934 1.00 97.00 238 LYS A CA 1
ATOM 1905 C C . LYS A 1 238 ? -12.633 9.279 8.165 1.00 97.00 238 LYS A C 1
ATOM 1907 O O . LYS A 1 238 ? -12.212 8.662 7.190 1.00 97.00 238 LYS A O 1
ATOM 1912 N N . CYS A 1 239 ? -12.578 8.798 9.410 1.00 97.06 239 CYS A N 1
ATOM 1913 C CA . CYS A 1 239 ? -11.976 7.497 9.678 1.00 97.06 239 CYS A CA 1
ATOM 1914 C C . CYS A 1 239 ? -12.761 6.367 9.009 1.00 97.06 239 CYS A C 1
ATOM 1916 O O . CYS A 1 239 ? -12.163 5.543 8.328 1.00 97.06 239 CYS A O 1
ATOM 1918 N N . ARG A 1 240 ? -14.097 6.388 9.087 1.00 97.06 240 ARG A N 1
ATOM 1919 C CA . ARG A 1 240 ? -14.964 5.426 8.397 1.00 97.06 240 ARG A CA 1
ATOM 1920 C C . ARG A 1 240 ? -14.654 5.342 6.903 1.00 97.06 240 ARG A C 1
ATOM 1922 O O . ARG A 1 240 ? -14.454 4.254 6.380 1.00 97.06 240 ARG A O 1
ATOM 1929 N N . HIS A 1 241 ? -14.555 6.487 6.226 1.00 95.56 241 HIS A N 1
ATOM 1930 C CA . HIS A 1 241 ? -14.193 6.525 4.810 1.00 95.56 241 HIS A CA 1
ATOM 1931 C C . HIS A 1 241 ? -12.805 5.915 4.548 1.00 95.56 241 HIS A C 1
ATOM 1933 O O . HIS A 1 241 ? -12.627 5.176 3.583 1.00 95.56 241 HIS A O 1
ATOM 1939 N N . ARG A 1 242 ? -11.814 6.193 5.407 1.00 94.56 242 ARG A N 1
ATOM 1940 C CA . ARG A 1 242 ? -10.466 5.618 5.280 1.00 94.56 242 ARG A CA 1
ATOM 1941 C C . ARG A 1 242 ? -10.445 4.110 5.540 1.00 94.56 242 ARG A C 1
ATOM 1943 O O . ARG A 1 242 ? -9.778 3.411 4.789 1.00 94.56 242 ARG A O 1
ATOM 1950 N N . VAL A 1 243 ? -11.181 3.621 6.537 1.00 94.00 243 VAL A N 1
ATOM 1951 C CA . VAL A 1 243 ? -11.334 2.188 6.846 1.00 94.00 243 VAL A CA 1
ATOM 1952 C C . VAL A 1 243 ? -11.914 1.447 5.653 1.00 94.00 243 VAL A C 1
ATOM 1954 O O . VAL A 1 243 ? -11.264 0.544 5.137 1.00 94.00 243 VAL A O 1
ATOM 1957 N N . LEU A 1 244 ? -13.056 1.904 5.134 1.00 92.94 244 LEU A N 1
ATOM 1958 C CA . LEU A 1 244 ? -13.697 1.280 3.976 1.00 92.94 244 LEU A CA 1
ATOM 1959 C C . LEU A 1 244 ? -12.795 1.304 2.737 1.00 92.94 244 LEU A C 1
ATOM 1961 O O . LEU A 1 244 ? -12.688 0.303 2.034 1.00 92.94 244 LEU A O 1
ATOM 1965 N N . ARG A 1 245 ? -12.090 2.418 2.495 1.00 92.19 245 ARG A N 1
ATOM 1966 C CA . ARG A 1 245 ? -11.162 2.519 1.363 1.00 92.19 245 ARG A CA 1
ATOM 1967 C C . ARG A 1 245 ? -9.965 1.579 1.501 1.00 92.19 245 ARG A C 1
ATOM 1969 O O . ARG A 1 245 ? -9.533 1.000 0.511 1.00 92.19 245 ARG A O 1
ATOM 1976 N N . VAL A 1 246 ? -9.397 1.439 2.697 1.00 92.06 246 VAL A N 1
ATOM 1977 C CA . VAL A 1 246 ? -8.288 0.501 2.927 1.00 92.06 246 VAL A CA 1
ATOM 1978 C C . VAL A 1 246 ? -8.766 -0.938 2.767 1.00 92.06 246 VAL A C 1
ATOM 1980 O O . VAL A 1 246 ? -8.100 -1.692 2.066 1.00 92.06 246 VAL A O 1
ATOM 1983 N N . ALA A 1 247 ? -9.927 -1.290 3.324 1.00 90.31 247 ALA A N 1
ATOM 1984 C CA . ALA A 1 247 ? -10.518 -2.620 3.188 1.00 90.31 247 ALA A CA 1
ATOM 1985 C C . ALA A 1 247 ? -10.765 -2.997 1.716 1.00 90.31 247 ALA A C 1
ATOM 1987 O O . ALA A 1 247 ? -10.414 -4.094 1.283 1.00 90.31 247 ALA A O 1
ATOM 1988 N N . GLU A 1 248 ? -11.294 -2.061 0.922 1.00 90.44 248 GLU A N 1
ATOM 1989 C CA . GLU A 1 248 ? -11.474 -2.226 -0.523 1.00 90.44 248 GLU A CA 1
ATOM 1990 C C . GLU A 1 248 ? -10.138 -2.514 -1.225 1.00 90.44 248 GLU A C 1
ATOM 1992 O O . GLU A 1 248 ? -10.009 -3.518 -1.924 1.00 90.44 248 GLU A O 1
ATOM 1997 N N . LEU A 1 249 ? -9.116 -1.682 -0.997 1.00 90.94 249 LEU A N 1
ATOM 1998 C CA . LEU A 1 249 ? -7.805 -1.848 -1.633 1.00 90.94 249 LEU A CA 1
ATOM 1999 C C . LEU A 1 249 ? -7.116 -3.156 -1.216 1.00 90.94 249 LEU A C 1
ATOM 2001 O O . LEU A 1 249 ? -6.495 -3.813 -2.047 1.00 90.94 249 LEU A O 1
ATOM 2005 N N . GLN A 1 250 ? -7.255 -3.563 0.047 1.00 89.50 250 GLN A N 1
ATOM 2006 C CA . GLN A 1 250 ? -6.695 -4.818 0.553 1.00 89.50 250 GLN A CA 1
ATOM 2007 C C . GLN A 1 250 ? -7.386 -6.065 -0.006 1.00 89.50 250 GLN A C 1
ATOM 2009 O O . GLN A 1 250 ? -6.793 -7.143 0.015 1.00 89.50 250 GLN A O 1
ATOM 2014 N N . SER A 1 251 ? -8.619 -5.935 -0.501 1.00 87.88 251 SER A N 1
ATOM 2015 C CA . SER A 1 251 ? -9.349 -7.046 -1.118 1.00 87.88 251 SER A CA 1
ATOM 2016 C C . SER A 1 251 ? -8.868 -7.384 -2.537 1.00 87.88 251 SER A C 1
ATOM 2018 O O . SER A 1 251 ? -9.132 -8.486 -3.013 1.00 87.88 251 SER A O 1
ATOM 2020 N N . ASP A 1 252 ? -8.135 -6.476 -3.197 1.00 87.19 252 ASP A N 1
ATOM 2021 C CA . ASP A 1 252 ? -7.626 -6.682 -4.562 1.00 87.19 252 ASP A CA 1
ATOM 2022 C C . ASP A 1 252 ? -6.491 -7.713 -4.617 1.00 87.19 252 ASP A C 1
ATOM 2024 O O . ASP A 1 252 ? -6.462 -8.567 -5.505 1.00 87.19 252 ASP A O 1
ATOM 2028 N N . ASP A 1 253 ? -5.546 -7.642 -3.677 1.00 88.94 253 ASP A N 1
ATOM 2029 C CA . ASP A 1 253 ? -4.358 -8.493 -3.653 1.00 88.94 253 ASP A CA 1
ATOM 2030 C C . ASP A 1 253 ? -4.014 -8.900 -2.216 1.00 88.94 253 ASP A C 1
ATOM 2032 O O . ASP A 1 253 ? -3.828 -8.051 -1.339 1.00 88.94 253 ASP A O 1
ATOM 2036 N N . TYR A 1 254 ? -3.862 -10.206 -1.981 1.00 88.38 254 TYR A N 1
ATOM 2037 C CA . TYR A 1 254 ? -3.550 -10.746 -0.658 1.00 88.38 254 TYR A CA 1
ATOM 2038 C C . TYR A 1 254 ? -2.224 -10.213 -0.089 1.00 88.38 254 TYR A C 1
ATOM 2040 O O . TYR A 1 254 ? -2.069 -10.186 1.129 1.00 88.38 254 TYR A O 1
ATOM 2048 N N . HIS A 1 255 ? -1.279 -9.744 -0.917 1.00 87.50 255 HIS A N 1
ATOM 2049 C CA . HIS A 1 255 ? -0.049 -9.104 -0.433 1.00 87.50 255 HIS A CA 1
ATOM 2050 C C . HIS A 1 255 ? -0.306 -7.795 0.325 1.00 87.50 255 HIS A C 1
ATOM 2052 O O . HIS A 1 255 ? 0.558 -7.346 1.074 1.00 87.50 255 HIS A O 1
ATOM 2058 N N . MET A 1 256 ? -1.466 -7.166 0.124 1.00 88.94 256 MET A N 1
ATOM 2059 C CA . MET A 1 256 ? -1.863 -5.947 0.833 1.00 88.94 256 MET A CA 1
ATOM 2060 C C . MET A 1 256 ? -2.583 -6.250 2.149 1.00 88.94 256 MET A C 1
ATOM 2062 O O . MET A 1 256 ? -2.774 -5.359 2.974 1.00 88.94 256 MET A O 1
ATOM 2066 N N . ASN A 1 257 ? -2.991 -7.496 2.371 1.00 87.44 257 ASN A N 1
ATOM 2067 C CA . ASN A 1 257 ? -3.622 -7.922 3.606 1.00 87.44 257 ASN A CA 1
ATOM 2068 C C . ASN A 1 257 ? -2.656 -8.824 4.378 1.00 87.44 257 ASN A C 1
ATOM 2070 O O . ASN A 1 257 ? -2.601 -10.028 4.147 1.00 87.44 257 ASN A O 1
ATOM 2074 N N . ARG A 1 258 ? -1.893 -8.250 5.314 1.00 83.00 258 ARG A N 1
ATOM 2075 C CA . ARG A 1 258 ? -0.842 -8.984 6.036 1.00 83.00 258 ARG A CA 1
ATOM 2076 C C . ARG A 1 258 ? -1.359 -10.193 6.821 1.00 83.00 258 ARG A C 1
ATOM 2078 O O . ARG A 1 258 ? -0.704 -11.232 6.827 1.00 83.00 258 ARG A O 1
ATOM 2085 N N . ALA A 1 259 ? -2.536 -10.076 7.436 1.00 81.06 259 ALA A N 1
ATOM 2086 C CA . ALA A 1 259 ? -3.151 -11.180 8.166 1.00 81.06 259 ALA A CA 1
ATOM 2087 C C . ALA A 1 259 ? -3.491 -12.344 7.220 1.00 81.06 259 ALA A C 1
ATOM 2089 O O . ALA A 1 259 ? -3.140 -13.490 7.499 1.00 81.06 259 ALA A O 1
ATOM 2090 N N . LEU A 1 260 ? -4.093 -12.049 6.062 1.00 85.44 260 LEU A N 1
ATOM 2091 C CA . LEU A 1 260 ? -4.387 -13.049 5.033 1.00 85.44 260 LEU A CA 1
ATOM 2092 C C . LEU A 1 260 ? -3.112 -13.625 4.401 1.00 85.44 260 LEU A C 1
ATOM 2094 O O . LEU A 1 260 ? -3.017 -14.836 4.208 1.00 85.44 260 LEU A O 1
ATOM 2098 N N . TYR A 1 261 ? -2.125 -12.770 4.109 1.00 85.69 261 TYR A N 1
ATOM 2099 C CA . TYR A 1 261 ? -0.847 -13.144 3.500 1.00 85.69 261 TYR A CA 1
ATOM 2100 C C . TYR A 1 261 ? -0.170 -14.288 4.254 1.00 85.69 261 TYR A C 1
ATOM 2102 O O . TYR A 1 261 ? 0.359 -15.204 3.617 1.00 85.69 261 TYR A O 1
ATOM 2110 N N . TYR A 1 262 ? -0.216 -14.235 5.588 1.00 82.44 262 TYR A N 1
ATOM 2111 C CA . TYR A 1 262 ? 0.350 -15.257 6.458 1.00 82.44 262 TYR A CA 1
ATOM 2112 C C . TYR A 1 262 ? -0.580 -16.413 6.753 1.00 82.44 262 TYR A C 1
ATOM 2114 O O . TYR A 1 262 ? -0.140 -17.558 6.678 1.00 82.44 262 TYR A O 1
ATOM 2122 N N . ALA A 1 263 ? -1.851 -16.136 7.052 1.00 85.25 263 ALA A N 1
ATOM 2123 C CA . ALA A 1 263 ? -2.818 -17.185 7.351 1.00 85.25 263 ALA A CA 1
ATOM 2124 C C . ALA A 1 263 ? -2.944 -18.197 6.201 1.00 85.25 263 ALA A C 1
ATOM 2126 O O . ALA A 1 263 ? -3.168 -19.376 6.452 1.00 85.25 263 ALA A O 1
ATOM 2127 N N . CYS A 1 264 ? -2.763 -17.742 4.957 1.00 88.00 264 CYS A N 1
ATOM 2128 C CA . CYS A 1 264 ? -2.876 -18.564 3.755 1.00 88.00 264 CYS A CA 1
ATOM 2129 C C . CYS A 1 264 ? -1.529 -18.892 3.090 1.00 88.00 264 CYS A C 1
ATOM 2131 O O . CYS A 1 264 ? -1.534 -19.307 1.933 1.00 88.00 264 CYS A O 1
ATOM 2133 N N . ARG A 1 265 ? -0.380 -18.692 3.756 1.00 87.06 265 ARG A N 1
ATOM 2134 C CA . ARG A 1 265 ? 0.942 -18.905 3.131 1.00 87.06 265 ARG A CA 1
ATOM 2135 C C . ARG A 1 265 ? 1.091 -20.321 2.570 1.00 87.06 265 ARG A C 1
ATOM 2137 O O . ARG A 1 265 ? 1.345 -20.473 1.378 1.00 87.06 265 ARG A O 1
ATOM 2144 N N . ASP A 1 266 ? 0.897 -21.324 3.418 1.00 89.75 266 ASP A N 1
ATOM 2145 C CA . ASP A 1 266 ? 1.163 -22.721 3.065 1.00 89.75 266 ASP A CA 1
ATOM 2146 C C . ASP A 1 266 ? 0.164 -23.222 1.999 1.00 89.75 266 ASP A C 1
ATOM 2148 O O . ASP A 1 266 ? 0.552 -23.882 1.034 1.00 89.75 266 ASP A O 1
ATOM 2152 N N . ASP A 1 267 ? -1.111 -22.826 2.107 1.00 92.31 267 ASP A N 1
ATOM 2153 C CA . ASP A 1 267 ? -2.145 -23.128 1.107 1.00 92.31 267 ASP A CA 1
ATOM 2154 C C . ASP A 1 267 ? -1.821 -22.494 -0.249 1.00 92.31 267 ASP A C 1
ATOM 2156 O O . ASP A 1 267 ? -1.906 -23.148 -1.287 1.00 92.31 267 ASP A O 1
ATOM 2160 N N . ARG A 1 268 ? -1.417 -21.222 -0.263 1.00 90.38 268 ARG A N 1
ATOM 2161 C CA . ARG A 1 268 ? -1.040 -20.521 -1.493 1.00 90.38 268 ARG A CA 1
ATOM 2162 C C . ARG A 1 268 ? 0.140 -21.204 -2.179 1.00 90.38 268 ARG A C 1
ATOM 2164 O O . ARG A 1 268 ? 0.109 -21.405 -3.390 1.00 90.38 268 ARG A O 1
ATOM 2171 N N . GLU A 1 269 ? 1.167 -21.570 -1.419 1.00 88.75 269 GLU A N 1
ATOM 2172 C CA . GLU A 1 269 ? 2.349 -22.253 -1.953 1.00 88.75 269 GLU A CA 1
ATOM 2173 C C . GLU A 1 269 ? 2.009 -23.641 -2.508 1.00 88.75 269 GLU A C 1
ATOM 2175 O O . GLU A 1 269 ? 2.573 -24.058 -3.523 1.00 88.75 269 GLU A O 1
ATOM 2180 N N . HIS A 1 270 ? 1.056 -24.338 -1.888 1.00 93.25 270 HIS A N 1
ATOM 2181 C CA . HIS A 1 270 ? 0.649 -25.670 -2.315 1.00 93.25 270 HIS A CA 1
ATOM 2182 C C . HIS A 1 270 ? -0.328 -25.660 -3.503 1.00 93.25 270 HIS A C 1
ATOM 2184 O O . HIS A 1 270 ? -0.170 -26.443 -4.443 1.00 93.25 270 HIS A O 1
ATOM 2190 N N . PHE A 1 271 ? -1.332 -24.782 -3.477 1.00 93.94 271 PHE A N 1
ATOM 2191 C CA . PHE A 1 271 ? -2.454 -24.794 -4.420 1.00 93.94 271 PHE A CA 1
ATOM 2192 C C . PHE A 1 271 ? -2.342 -23.750 -5.537 1.00 93.94 271 PHE A C 1
ATOM 2194 O O . PHE A 1 271 ? -2.867 -23.978 -6.629 1.00 93.94 271 PHE A O 1
ATOM 2201 N N . CYS A 1 272 ? -1.633 -22.642 -5.309 1.00 92.06 272 CYS A N 1
ATOM 2202 C CA . CYS A 1 272 ? -1.522 -21.522 -6.247 1.00 92.06 272 CYS A CA 1
ATOM 2203 C C . CYS A 1 272 ? -0.086 -21.217 -6.736 1.00 92.06 272 CYS A C 1
ATOM 2205 O O . CYS A 1 272 ? 0.209 -20.060 -7.037 1.00 92.06 272 CYS A O 1
ATOM 2207 N N . PRO A 1 273 ? 0.828 -22.194 -6.929 1.00 88.81 273 PRO A N 1
ATOM 2208 C CA . PRO A 1 273 ? 2.237 -21.893 -7.223 1.00 88.81 273 PRO A CA 1
ATOM 2209 C C . PRO A 1 273 ? 2.477 -21.207 -8.581 1.00 88.81 273 PRO A C 1
ATOM 2211 O O . PRO A 1 273 ? 3.578 -20.733 -8.851 1.00 88.81 273 PRO A O 1
ATOM 2214 N N . SER A 1 274 ? 1.476 -21.190 -9.466 1.00 89.69 274 SER A N 1
ATOM 2215 C CA . SER A 1 274 ? 1.561 -20.616 -10.819 1.00 89.69 274 SER A CA 1
ATOM 2216 C C . SER A 1 274 ? 0.500 -19.551 -11.106 1.00 89.69 274 SER A C 1
ATOM 2218 O O . SER A 1 274 ? 0.391 -19.085 -12.242 1.00 89.69 274 SER A O 1
ATOM 2220 N N . VAL A 1 275 ? -0.283 -19.166 -10.096 1.00 89.00 275 VAL A N 1
ATOM 2221 C CA . VAL A 1 275 ? -1.318 -18.143 -10.237 1.00 89.00 275 VAL A CA 1
ATOM 2222 C C . VAL A 1 275 ? -0.688 -16.776 -9.988 1.00 89.00 275 VAL A C 1
ATOM 2224 O O . VAL A 1 275 ? 0.006 -16.563 -9.000 1.00 89.00 275 VAL A O 1
ATOM 2227 N N . GLU A 1 276 ? -0.899 -15.840 -10.912 1.00 86.12 276 GLU A N 1
ATOM 2228 C CA . GLU A 1 276 ? -0.497 -14.449 -10.706 1.00 86.12 276 GLU A CA 1
ATOM 2229 C C . GLU A 1 276 ? -1.519 -13.750 -9.799 1.00 86.12 276 GLU A C 1
ATOM 2231 O O . GLU A 1 276 ? -2.715 -13.713 -10.124 1.00 86.12 276 GLU A O 1
ATOM 2236 N N . SER A 1 277 ? -1.033 -13.200 -8.681 1.00 85.88 277 SER A N 1
ATOM 2237 C CA . SER A 1 277 ? -1.841 -12.515 -7.669 1.00 85.88 277 SER A CA 1
ATOM 2238 C C . SER A 1 277 ? -2.500 -11.233 -8.192 1.00 85.88 277 SER A C 1
ATOM 2240 O O . SER A 1 277 ? -2.093 -10.662 -9.210 1.00 85.88 277 SER A O 1
ATOM 2242 N N . GLY A 1 278 ? -3.512 -10.761 -7.463 1.00 84.31 278 GLY A N 1
ATOM 2243 C CA . GLY A 1 278 ? -4.231 -9.520 -7.761 1.00 84.31 278 GLY A CA 1
ATOM 2244 C C . GLY A 1 278 ? -5.536 -9.753 -8.522 1.00 84.31 278 GLY A C 1
ATOM 2245 O O . GLY A 1 278 ? -5.780 -10.849 -9.039 1.00 84.31 278 GLY A O 1
ATOM 2246 N N . GLN A 1 279 ? -6.395 -8.729 -8.590 1.00 80.31 279 GLN A N 1
ATOM 2247 C CA . GLN A 1 279 ? -7.763 -8.849 -9.116 1.00 80.31 279 GLN A CA 1
ATOM 2248 C C . GLN A 1 279 ? -8.557 -9.964 -8.404 1.00 80.31 279 GLN A C 1
ATOM 2250 O O . GLN A 1 279 ? -9.309 -10.712 -9.033 1.00 80.31 279 GLN A O 1
ATOM 2255 N N . GLY A 1 280 ? -8.323 -10.137 -7.099 1.00 78.00 280 GLY A N 1
ATOM 2256 C CA . GLY A 1 280 ? -8.945 -11.172 -6.271 1.00 78.00 280 GLY A CA 1
ATOM 2257 C C . GLY A 1 280 ? -8.366 -12.584 -6.432 1.00 78.00 280 GLY A C 1
ATOM 2258 O O . GLY A 1 280 ? -8.876 -13.515 -5.808 1.00 78.00 280 GLY A O 1
ATOM 2259 N N . ARG A 1 281 ? -7.318 -12.779 -7.246 1.00 84.06 281 ARG A N 1
ATOM 2260 C CA . ARG A 1 281 ? -6.597 -14.060 -7.328 1.00 84.06 281 ARG A CA 1
ATOM 2261 C C . ARG A 1 281 ? -5.571 -14.187 -6.199 1.00 84.06 281 ARG A C 1
ATOM 2263 O O . ARG A 1 281 ? -4.882 -13.217 -5.870 1.00 84.06 281 ARG A O 1
ATOM 2270 N N . VAL A 1 282 ? -5.478 -15.403 -5.655 1.00 78.94 282 VAL A N 1
ATOM 2271 C CA . VAL A 1 282 ? -4.492 -15.848 -4.655 1.00 78.94 282 VAL A CA 1
ATOM 2272 C C . VAL A 1 282 ? -3.423 -16.683 -5.327 1.00 78.94 282 VAL A C 1
ATOM 2274 O O . VAL A 1 282 ? -3.815 -17.535 -6.157 1.00 78.94 282 VAL A O 1
#